Protein AF-A0AAV9SNU6-F1 (afdb_monomer)

Solvent-accessible surface area (backbone atoms only — not comparable to full-atom values): 11613 Å² total; per-residue (Å²): 121,47,86,94,61,30,30,72,50,78,50,63,66,91,63,88,79,70,94,80,64,78,80,71,73,66,95,71,50,51,74,22,68,39,73,92,78,32,48,20,35,37,40,30,57,42,98,81,41,22,30,41,32,41,40,40,34,23,59,56,90,70,68,57,73,44,59,56,52,45,56,71,34,46,35,63,84,60,68,38,41,67,63,38,36,77,71,62,75,52,71,41,63,75,60,54,58,67,33,78,88,40,48,57,65,51,39,83,66,36,58,57,54,52,51,52,52,52,49,55,65,55,57,70,56,71,84,68,77,80,94,76,93,79,94,73,100,63,82,78,80,72,70,80,80,46,63,66,60,52,50,52,51,49,53,52,52,48,52,51,48,64,78,37,44,95,79,41,73,85,61,79,71,78,74,76,79,68,78,79,78,78,83,74,85,136

Sequence (186 aa):
MLPGGHNFLHVTKPSPTILTGPRVQPDGGIVTGRAETGNYFCLHLSHLEMVETLTCLSLKPLPVSNYLNLFGKHQELLGQLLGRYRQGLVQDLYSFFRQSSCLPVFHDRFSDLHQTALKMMSLKQKDGEVEDEDDSASLPQASWNDAERRASLRSSALKFLVGNRNLLPMFSIPERAGPLSLSESE

Radius of gyration: 21.64 Å; Cα contacts (8 Å, |Δi|>4): 176; chains: 1; bounding box: 87×34×61 Å

Structure (mmCIF, N/CA/C/O backbone):
data_AF-A0AAV9SNU6-F1
#
_entry.id   AF-A0AAV9SNU6-F1
#
loop_
_atom_site.group_PDB
_atom_site.id
_atom_site.type_symbol
_atom_site.label_atom_id
_atom_site.label_alt_id
_atom_site.label_comp_id
_atom_site.label_asym_id
_atom_site.label_entity_id
_atom_site.label_seq_id
_atom_site.pdbx_PDB_ins_code
_atom_site.Cartn_x
_atom_site.Cartn_y
_atom_site.Cartn_z
_atom_site.occupancy
_atom_site.B_iso_or_equiv
_atom_site.auth_seq_id
_atom_site.auth_comp_id
_atom_site.auth_asym_id
_atom_site.auth_atom_id
_atom_site.pdbx_PDB_model_num
ATOM 1 N N . MET A 1 1 ? 11.350 9.199 -11.637 1.00 79.88 1 MET A N 1
ATOM 2 C CA . MET A 1 1 ? 11.302 8.329 -12.833 1.00 79.88 1 MET A CA 1
ATOM 3 C C . MET A 1 1 ? 12.715 7.910 -13.189 1.00 79.88 1 MET A C 1
ATOM 5 O O . MET A 1 1 ? 13.620 8.715 -13.017 1.00 79.88 1 MET A O 1
ATOM 9 N N . LEU A 1 2 ? 12.892 6.670 -13.636 1.00 86.31 2 LEU A N 1
ATOM 10 C CA . LEU A 1 2 ? 14.160 6.117 -14.107 1.00 86.31 2 LEU A CA 1
ATOM 11 C C . LEU A 1 2 ? 14.230 6.156 -15.646 1.00 86.31 2 LEU A C 1
ATOM 13 O O . LEU A 1 2 ? 13.183 6.246 -16.302 1.00 86.31 2 LEU A O 1
ATOM 17 N N . PRO A 1 3 ? 15.436 6.054 -16.236 1.00 83.94 3 PRO A N 1
ATOM 18 C CA . PRO A 1 3 ? 15.596 5.846 -17.672 1.00 83.94 3 PRO A CA 1
ATOM 19 C C . PRO A 1 3 ? 14.764 4.656 -18.179 1.00 83.94 3 PRO A C 1
ATOM 21 O O . PRO A 1 3 ? 14.545 3.678 -17.464 1.00 83.94 3 PRO A O 1
ATOM 24 N N . GLY A 1 4 ? 14.261 4.749 -19.412 1.00 83.31 4 GLY A N 1
ATOM 25 C CA . GLY A 1 4 ? 13.411 3.709 -20.005 1.00 83.31 4 GLY A CA 1
ATOM 26 C C . GLY A 1 4 ? 11.952 3.720 -19.533 1.00 83.31 4 GLY A C 1
ATOM 27 O O . GLY A 1 4 ? 11.270 2.712 -19.672 1.00 83.31 4 GLY A O 1
ATOM 28 N N . GLY A 1 5 ? 11.468 4.822 -18.949 1.00 87.56 5 GLY A N 1
ATOM 29 C CA . GLY A 1 5 ? 10.050 4.995 -18.598 1.00 87.56 5 GLY A CA 1
ATOM 30 C C . GLY A 1 5 ? 9.603 4.272 -17.323 1.00 87.56 5 GLY A C 1
ATOM 31 O O . GLY A 1 5 ? 8.411 4.218 -17.031 1.00 87.56 5 GLY A O 1
ATOM 32 N N . HIS A 1 6 ? 10.541 3.740 -16.540 1.00 90.56 6 HIS A N 1
ATOM 33 C CA . HIS A 1 6 ? 10.221 3.024 -15.312 1.00 90.56 6 HIS A CA 1
ATOM 34 C C . HIS A 1 6 ? 9.990 3.988 -14.141 1.00 90.56 6 HIS A C 1
ATOM 36 O O . HIS A 1 6 ? 10.694 4.981 -13.942 1.00 90.56 6 HIS A O 1
ATOM 42 N N . ASN A 1 7 ? 9.013 3.663 -13.310 1.00 94.00 7 ASN A N 1
ATOM 43 C CA . ASN A 1 7 ? 8.718 4.314 -12.046 1.00 94.00 7 ASN A CA 1
ATOM 44 C C . ASN A 1 7 ? 9.177 3.388 -10.928 1.00 94.00 7 ASN A C 1
ATOM 46 O O . ASN A 1 7 ? 8.774 2.228 -10.889 1.00 94.00 7 ASN A O 1
ATOM 50 N N . PHE A 1 8 ? 10.010 3.901 -10.030 1.00 94.62 8 PHE A N 1
ATOM 51 C CA . PHE A 1 8 ? 10.560 3.143 -8.916 1.00 94.62 8 PHE A CA 1
ATOM 52 C C . PHE A 1 8 ? 10.216 3.828 -7.598 1.00 94.62 8 PHE A C 1
ATOM 54 O O . PHE A 1 8 ? 10.338 5.049 -7.486 1.00 94.62 8 PHE A O 1
ATOM 61 N N . LEU A 1 9 ? 9.798 3.035 -6.618 1.00 94.81 9 LEU A N 1
ATOM 62 C CA . LEU A 1 9 ? 9.566 3.465 -5.245 1.00 94.81 9 LEU A CA 1
ATOM 63 C C . LEU A 1 9 ? 10.157 2.410 -4.315 1.00 94.81 9 LEU A C 1
ATOM 65 O O . LEU A 1 9 ? 9.792 1.240 -4.403 1.00 94.81 9 LEU A O 1
ATOM 69 N N . HIS A 1 10 ? 11.035 2.833 -3.413 1.00 94.12 10 HIS A N 1
ATOM 70 C CA . HIS A 1 10 ? 11.519 2.007 -2.318 1.00 94.12 10 HIS A CA 1
ATOM 71 C C . HIS A 1 10 ? 11.373 2.779 -1.017 1.00 94.12 10 HIS A C 1
ATOM 73 O O . HIS A 1 10 ? 11.821 3.919 -0.909 1.00 94.12 10 HIS A O 1
ATOM 79 N N . VAL A 1 11 ? 10.724 2.152 -0.049 1.00 92.56 11 VAL A N 1
ATOM 80 C CA . VAL A 1 11 ? 10.472 2.711 1.274 1.00 92.56 11 VAL A CA 1
ATOM 81 C C . VAL A 1 11 ? 10.797 1.618 2.262 1.00 92.56 11 VAL A C 1
ATOM 83 O O . VAL A 1 11 ? 10.332 0.492 2.107 1.00 92.56 11 VAL A O 1
ATOM 86 N N . THR A 1 12 ? 11.596 1.936 3.267 1.00 91.06 12 THR A N 1
ATOM 87 C CA . THR A 1 12 ? 11.960 0.984 4.307 1.00 91.06 12 THR A CA 1
ATOM 88 C C . THR A 1 12 ? 12.038 1.685 5.646 1.00 91.06 12 THR A C 1
ATOM 90 O O . THR A 1 12 ? 12.341 2.879 5.712 1.00 91.06 12 THR A O 1
ATOM 93 N N . LYS A 1 13 ? 11.776 0.936 6.716 1.00 86.19 13 LYS A N 1
ATOM 94 C CA . LYS A 1 13 ? 12.010 1.396 8.078 1.00 86.19 13 LYS A CA 1
ATOM 95 C C . LYS A 1 13 ? 13.463 1.864 8.210 1.00 86.19 13 LYS A C 1
ATOM 97 O O . LYS A 1 13 ? 14.360 1.114 7.819 1.00 86.19 13 LYS A O 1
ATOM 102 N N . PRO A 1 14 ? 13.709 3.076 8.738 1.00 83.19 14 PRO A N 1
ATOM 103 C CA . PRO A 1 14 ? 15.061 3.531 9.007 1.00 83.19 14 PRO A CA 1
ATOM 104 C C . PRO A 1 14 ? 15.722 2.573 9.995 1.00 83.19 14 PRO A C 1
ATOM 106 O O . PRO A 1 14 ? 15.206 2.337 11.087 1.00 83.19 14 PRO A O 1
ATOM 109 N N . SER A 1 15 ? 16.860 2.017 9.606 1.00 71.94 15 SER A N 1
ATOM 110 C CA . SER A 1 15 ? 17.677 1.156 10.452 1.00 71.94 15 SER A CA 1
ATOM 111 C C . SER A 1 15 ? 19.133 1.605 10.354 1.00 71.94 15 SER A C 1
ATOM 113 O O . SER A 1 15 ? 19.547 2.041 9.272 1.00 71.94 15 SER A O 1
ATOM 115 N N . PRO A 1 16 ? 19.930 1.490 11.435 1.00 65.94 16 PRO A N 1
ATOM 116 C CA . PRO A 1 16 ? 21.366 1.726 11.364 1.00 65.94 16 PRO A CA 1
ATOM 117 C C . PRO A 1 16 ? 21.938 0.879 10.228 1.00 65.94 16 PRO A C 1
ATOM 119 O O . PRO A 1 16 ? 21.797 -0.343 10.218 1.00 65.94 16 PRO A O 1
ATOM 122 N N . THR A 1 17 ? 22.485 1.535 9.209 1.00 55.56 17 THR A N 1
ATOM 123 C CA . THR A 1 17 ? 22.965 0.849 8.010 1.00 55.56 17 THR A CA 1
ATOM 124 C C . THR A 1 17 ? 24.260 0.127 8.368 1.00 55.56 17 THR A C 1
ATOM 126 O O . THR A 1 17 ? 25.328 0.730 8.367 1.00 55.56 17 THR A O 1
ATOM 129 N N . ILE A 1 18 ? 24.183 -1.163 8.702 1.00 52.56 18 ILE A N 1
ATOM 130 C CA . ILE A 1 18 ? 25.374 -2.014 8.765 1.00 52.56 18 ILE A CA 1
ATOM 131 C C . ILE A 1 18 ? 25.733 -2.346 7.315 1.00 52.56 18 ILE A C 1
ATOM 133 O O . ILE A 1 18 ? 25.120 -3.205 6.688 1.00 52.56 18 ILE A O 1
ATOM 137 N N . LEU A 1 19 ? 26.701 -1.612 6.765 1.00 55.50 19 LEU A N 1
ATOM 138 C CA . LEU A 1 19 ? 27.146 -1.671 5.365 1.00 55.50 19 LEU A CA 1
ATOM 139 C C . LEU A 1 19 ? 27.829 -2.998 4.953 1.00 55.50 19 LEU A C 1
ATOM 141 O O . LEU A 1 19 ? 28.433 -3.064 3.887 1.00 55.50 19 LEU A O 1
ATOM 145 N N . THR A 1 20 ? 27.761 -4.054 5.765 1.00 44.50 20 THR A N 1
ATOM 146 C CA . THR A 1 20 ? 28.624 -5.244 5.630 1.00 44.50 20 THR A CA 1
ATOM 147 C C . THR A 1 20 ? 27.929 -6.596 5.822 1.00 44.50 20 THR A C 1
ATOM 149 O O . THR A 1 20 ? 28.602 -7.621 5.868 1.00 44.50 20 THR A O 1
ATOM 152 N N . GLY A 1 21 ? 26.597 -6.647 5.893 1.00 46.09 21 GLY A N 1
ATOM 153 C CA . GLY A 1 21 ? 25.866 -7.920 5.927 1.00 46.09 21 GLY A CA 1
ATOM 154 C C . GLY A 1 21 ? 25.437 -8.392 4.530 1.00 46.09 21 GLY A C 1
ATOM 155 O O . GLY A 1 21 ? 25.088 -7.546 3.700 1.00 46.09 21 GLY A O 1
ATOM 156 N N . PRO A 1 22 ? 25.374 -9.713 4.252 1.00 41.12 22 PRO A N 1
ATOM 157 C CA . PRO A 1 22 ? 24.580 -10.211 3.135 1.00 41.12 22 PRO A CA 1
ATOM 158 C C . PRO A 1 22 ? 23.178 -9.624 3.273 1.00 41.12 22 PRO A C 1
ATOM 160 O O . PRO A 1 22 ? 22.619 -9.613 4.373 1.00 41.12 22 PRO A O 1
ATOM 163 N N . ARG A 1 23 ? 22.617 -9.112 2.175 1.00 50.50 23 ARG A N 1
ATOM 164 C CA . ARG A 1 23 ? 21.210 -8.712 2.123 1.00 50.50 23 ARG A CA 1
ATOM 165 C C . ARG A 1 23 ? 20.422 -9.981 2.441 1.00 50.50 23 ARG A C 1
ATOM 167 O O . ARG A 1 23 ? 20.279 -10.828 1.565 1.00 50.50 23 ARG A O 1
ATOM 174 N N . VAL A 1 24 ? 20.028 -10.160 3.704 1.00 44.38 24 VAL A N 1
ATOM 175 C CA . VAL A 1 24 ? 19.144 -11.249 4.114 1.00 44.38 24 VAL A CA 1
ATOM 176 C C . VAL A 1 24 ? 17.961 -11.116 3.180 1.00 44.38 24 VAL A C 1
ATOM 178 O O . VAL A 1 24 ? 17.291 -10.081 3.193 1.00 44.38 24 VAL A O 1
ATOM 181 N N . GLN A 1 25 ? 17.794 -12.081 2.274 1.00 49.19 25 GLN A N 1
ATOM 182 C CA . GLN A 1 25 ? 16.550 -12.154 1.538 1.00 49.19 25 GLN A CA 1
ATOM 183 C C . GLN A 1 25 ? 15.494 -12.294 2.622 1.00 49.19 25 GLN A C 1
ATOM 185 O O . GLN A 1 25 ? 15.609 -13.194 3.454 1.00 49.19 25 GLN A O 1
ATOM 190 N N . PRO A 1 26 ? 14.561 -11.344 2.730 1.00 53.28 26 PRO A N 1
ATOM 191 C CA . PRO A 1 26 ? 13.556 -11.463 3.749 1.00 53.28 26 PRO A CA 1
ATOM 192 C C . PRO A 1 26 ? 12.691 -12.661 3.358 1.00 53.28 26 PRO A C 1
ATOM 194 O O . PRO A 1 26 ? 11.841 -12.544 2.475 1.00 53.28 26 PRO A O 1
ATOM 197 N N . ASP A 1 27 ? 12.918 -13.805 4.002 1.00 54.25 27 ASP A N 1
ATOM 198 C CA . ASP A 1 27 ? 12.259 -15.099 3.759 1.00 54.25 27 ASP A CA 1
ATOM 199 C C . ASP A 1 27 ? 10.740 -15.093 4.084 1.00 54.25 27 ASP A C 1
ATOM 201 O O . ASP A 1 27 ? 10.112 -16.125 4.304 1.00 54.25 27 ASP A O 1
ATOM 205 N N . GLY A 1 28 ? 10.107 -13.917 4.087 1.00 63.03 28 GLY A N 1
ATOM 206 C CA . GLY A 1 28 ? 8.676 -13.702 4.302 1.00 63.03 28 GLY A CA 1
ATOM 207 C C . GLY A 1 28 ? 8.081 -12.549 3.486 1.00 63.03 28 GLY A C 1
ATOM 208 O O . GLY A 1 28 ? 6.963 -12.121 3.772 1.00 63.03 28 GLY A O 1
ATOM 209 N N . GLY A 1 29 ? 8.804 -12.018 2.492 1.00 80.62 29 GLY A N 1
ATOM 210 C CA . GLY A 1 29 ? 8.304 -10.957 1.616 1.00 80.62 29 GLY A CA 1
ATOM 211 C C . GLY A 1 29 ? 7.190 -11.430 0.677 1.00 80.62 29 GLY A C 1
ATOM 212 O O . GLY A 1 29 ? 7.276 -12.487 0.057 1.00 80.62 29 GLY A O 1
ATOM 213 N N . ILE A 1 30 ? 6.144 -10.621 0.532 1.00 93.88 30 ILE A N 1
ATOM 214 C CA . ILE A 1 30 ? 5.068 -10.817 -0.439 1.00 93.88 30 ILE A CA 1
ATOM 215 C C . ILE A 1 30 ? 5.527 -10.217 -1.763 1.00 93.88 30 ILE A C 1
ATOM 217 O O . ILE A 1 30 ? 5.620 -8.993 -1.886 1.00 93.88 30 ILE A O 1
ATOM 221 N N . VAL A 1 31 ? 5.823 -11.066 -2.747 1.00 95.19 31 VAL A N 1
ATOM 222 C CA . VAL A 1 31 ? 6.373 -10.644 -4.043 1.00 95.19 31 VAL A CA 1
ATOM 223 C C . VAL A 1 31 ? 5.415 -11.002 -5.174 1.00 95.19 31 VAL A C 1
ATOM 225 O O . VAL A 1 31 ? 4.961 -12.139 -5.292 1.00 95.19 31 VAL A O 1
ATOM 228 N N . THR A 1 32 ? 5.116 -10.027 -6.028 1.00 95.50 32 THR A N 1
ATOM 229 C CA . THR A 1 32 ? 4.304 -10.204 -7.239 1.00 95.50 32 THR A CA 1
ATOM 230 C C . THR A 1 32 ? 4.958 -9.513 -8.432 1.00 95.50 32 THR A C 1
ATOM 232 O O . THR A 1 32 ? 5.694 -8.537 -8.275 1.00 95.50 32 THR A O 1
ATOM 235 N N . GLY A 1 33 ? 4.684 -10.030 -9.631 1.00 94.00 33 GLY A N 1
ATOM 236 C CA . GLY A 1 33 ? 5.263 -9.525 -10.873 1.00 94.00 33 GLY A CA 1
ATOM 237 C C . GLY A 1 33 ? 6.766 -9.778 -11.005 1.00 94.00 33 GLY A C 1
ATOM 238 O O . GLY A 1 33 ? 7.350 -10.588 -10.287 1.00 94.00 33 GLY A O 1
ATOM 239 N N . ARG A 1 34 ? 7.380 -9.115 -11.986 1.00 92.69 34 ARG A N 1
ATOM 240 C CA . ARG A 1 34 ? 8.786 -9.291 -12.369 1.00 92.69 34 ARG A CA 1
ATOM 241 C C . ARG A 1 34 ? 9.401 -7.952 -12.770 1.00 92.69 34 ARG A C 1
ATOM 243 O O . ARG A 1 34 ? 8.703 -7.064 -13.270 1.00 92.69 34 ARG A O 1
ATOM 250 N N . ALA A 1 35 ? 10.695 -7.781 -12.505 1.00 88.50 35 ALA A N 1
ATOM 251 C CA . ALA A 1 35 ? 11.379 -6.516 -12.776 1.00 88.50 35 ALA A CA 1
ATOM 252 C C . ALA A 1 35 ? 11.501 -6.278 -14.287 1.00 88.50 35 ALA A C 1
ATOM 254 O O . ALA A 1 35 ? 11.302 -5.164 -14.763 1.00 88.50 35 ALA A O 1
ATOM 255 N N . GLU A 1 36 ? 11.721 -7.356 -15.035 1.00 89.31 36 GLU A N 1
ATOM 256 C CA . GLU A 1 36 ? 11.903 -7.384 -16.485 1.00 89.31 36 GLU A CA 1
ATOM 257 C C . GLU A 1 36 ? 10.628 -6.978 -17.230 1.00 89.31 36 GLU A C 1
ATOM 259 O O . GLU A 1 36 ? 10.685 -6.356 -18.286 1.00 89.31 36 GLU A O 1
ATOM 264 N N . THR A 1 37 ? 9.462 -7.307 -16.669 1.00 89.62 37 THR A N 1
ATOM 265 C CA . THR A 1 37 ? 8.152 -6.934 -17.222 1.00 89.62 37 THR A CA 1
ATOM 266 C C . THR A 1 37 ? 7.652 -5.587 -16.705 1.00 89.62 37 THR A C 1
ATOM 268 O O . THR A 1 37 ? 6.561 -5.157 -17.078 1.00 89.62 37 THR A O 1
ATOM 271 N N . GLY A 1 38 ? 8.420 -4.918 -15.837 1.00 90.38 38 GLY A N 1
ATOM 272 C CA . GLY A 1 38 ? 8.072 -3.608 -15.299 1.00 90.38 38 GLY A CA 1
ATOM 273 C C . GLY A 1 38 ? 6.766 -3.610 -14.504 1.00 90.38 38 GLY A C 1
ATOM 274 O O . GLY A 1 38 ? 5.972 -2.679 -14.637 1.00 90.38 38 GLY A O 1
ATOM 275 N N . ASN A 1 39 ? 6.515 -4.667 -13.726 1.00 94.00 39 ASN A N 1
ATOM 276 C CA . ASN A 1 39 ? 5.366 -4.788 -12.820 1.00 94.00 39 ASN A CA 1
ATOM 277 C C . ASN A 1 39 ? 5.746 -5.434 -11.476 1.00 94.00 39 ASN A C 1
ATOM 279 O O . ASN A 1 39 ? 4.917 -6.084 -10.845 1.00 94.00 39 ASN A O 1
ATOM 283 N N . TYR A 1 40 ? 6.996 -5.281 -11.045 1.00 95.81 40 TYR A N 1
ATOM 284 C CA . TYR A 1 40 ? 7.483 -5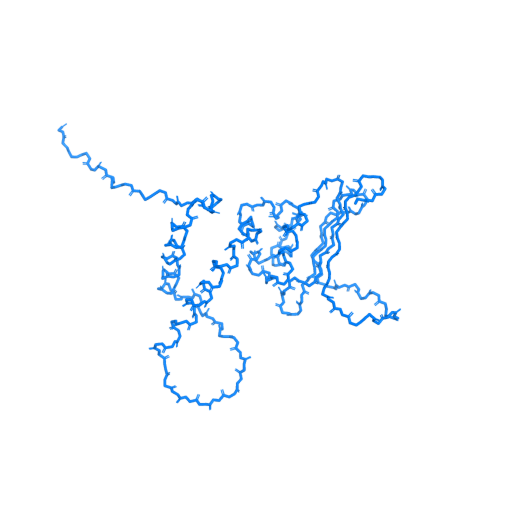.843 -9.790 1.00 95.81 40 TYR A CA 1
ATOM 285 C C . TYR A 1 40 ? 6.924 -5.088 -8.584 1.00 95.81 40 TYR A C 1
ATOM 287 O O . TYR A 1 40 ? 7.041 -3.865 -8.487 1.00 95.81 40 TYR A O 1
ATOM 295 N N . PHE A 1 41 ? 6.391 -5.832 -7.622 1.00 96.38 41 PHE A N 1
ATOM 296 C CA . PHE A 1 41 ? 5.947 -5.314 -6.338 1.00 96.38 41 PHE A CA 1
ATOM 297 C C . PHE A 1 41 ? 6.360 -6.292 -5.241 1.00 96.38 41 PHE A C 1
ATOM 299 O O . PHE A 1 41 ? 5.941 -7.447 -5.237 1.00 96.38 41 PHE A O 1
ATOM 306 N N . CYS A 1 42 ? 7.142 -5.806 -4.285 1.00 95.19 42 CYS A N 1
ATOM 307 C CA . CYS A 1 42 ? 7.520 -6.520 -3.077 1.00 95.19 42 CYS A CA 1
ATOM 308 C C . CYS A 1 42 ? 7.079 -5.738 -1.838 1.00 95.19 42 CYS A C 1
ATOM 310 O O . CYS A 1 42 ? 7.357 -4.542 -1.721 1.00 95.19 42 CYS A O 1
ATOM 312 N N . LEU A 1 43 ? 6.438 -6.425 -0.897 1.00 94.88 43 LEU A N 1
ATOM 313 C CA . LEU A 1 43 ? 6.037 -5.898 0.402 1.00 94.88 43 LEU A CA 1
ATOM 314 C C . LEU A 1 43 ? 6.581 -6.811 1.499 1.00 94.88 43 LEU A C 1
ATOM 316 O O . LEU A 1 43 ? 6.347 -8.015 1.484 1.00 94.88 43 LEU A O 1
ATOM 320 N N . HIS A 1 44 ? 7.309 -6.237 2.448 1.00 93.44 44 HIS A N 1
ATOM 321 C CA . HIS A 1 44 ? 7.861 -6.952 3.587 1.00 93.44 44 HIS A CA 1
ATOM 322 C C . HIS A 1 44 ? 7.107 -6.607 4.865 1.00 93.44 44 HIS A C 1
ATOM 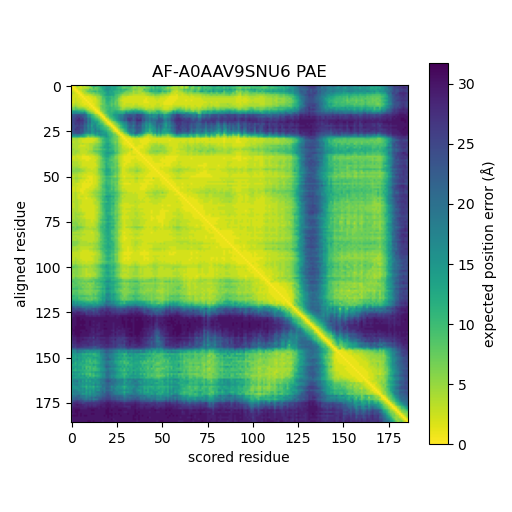324 O O . HIS A 1 44 ? 6.812 -5.434 5.127 1.00 93.44 44 HIS A O 1
ATOM 330 N N . LEU A 1 45 ? 6.835 -7.640 5.656 1.00 92.50 45 LEU A N 1
ATOM 331 C CA . LEU A 1 45 ? 6.202 -7.522 6.955 1.00 92.50 45 LEU A CA 1
ATOM 332 C C . LEU A 1 45 ? 7.234 -7.710 8.069 1.00 92.50 45 LEU A C 1
ATOM 334 O O . LEU A 1 45 ? 8.134 -8.537 7.987 1.00 92.50 45 LEU A O 1
ATOM 338 N N . SER A 1 46 ? 7.050 -6.931 9.121 1.00 90.12 46 SER A N 1
ATOM 339 C CA . SER A 1 46 ? 7.683 -7.049 10.424 1.00 90.12 46 SER A CA 1
ATOM 340 C C . SER A 1 46 ? 7.362 -8.390 11.089 1.00 90.12 46 SER A C 1
ATOM 342 O O . SER A 1 46 ? 6.382 -9.048 10.741 1.00 90.12 46 SER A O 1
ATOM 344 N N . HIS A 1 47 ? 8.091 -8.727 12.153 1.00 87.75 47 HIS A N 1
ATOM 345 C CA . HIS A 1 47 ? 7.694 -9.790 13.085 1.00 87.75 47 HIS A CA 1
ATOM 346 C C . HIS A 1 47 ? 6.350 -9.494 13.777 1.00 87.75 47 HIS A C 1
ATOM 348 O O . HIS A 1 47 ? 5.651 -10.418 14.172 1.00 87.75 47 HIS A O 1
ATOM 354 N N . LEU A 1 48 ? 5.967 -8.214 13.872 1.00 89.81 48 LEU A N 1
ATOM 355 C CA . LEU A 1 48 ? 4.645 -7.767 14.331 1.00 89.81 48 LEU A CA 1
ATOM 356 C C . LEU A 1 48 ? 3.628 -7.646 13.185 1.00 89.81 48 LEU A C 1
ATOM 358 O O . LEU A 1 48 ? 2.654 -6.916 13.311 1.00 89.81 48 LEU A O 1
ATOM 362 N N . GLU A 1 49 ? 3.899 -8.254 12.028 1.00 91.12 49 GLU A N 1
ATOM 363 C CA . GLU A 1 49 ? 3.017 -8.249 10.853 1.00 91.12 49 GLU A CA 1
ATOM 364 C C . GLU A 1 49 ? 2.664 -6.850 10.291 1.00 91.12 49 GLU A C 1
ATOM 366 O O . GLU A 1 49 ? 1.680 -6.656 9.569 1.00 91.12 49 GLU A O 1
ATOM 371 N N . MET A 1 50 ? 3.507 -5.862 10.588 1.00 92.62 50 MET A N 1
ATOM 372 C CA . MET A 1 50 ? 3.418 -4.486 10.093 1.00 92.62 50 MET A CA 1
ATOM 373 C C . MET A 1 50 ? 4.220 -4.310 8.806 1.00 92.62 50 MET A C 1
ATOM 375 O O . MET A 1 50 ? 5.318 -4.841 8.694 1.00 92.62 50 MET A O 1
ATOM 379 N N . VAL A 1 51 ? 3.742 -3.513 7.852 1.00 93.56 51 VAL A N 1
ATOM 380 C CA . VAL A 1 51 ? 4.512 -3.191 6.638 1.00 93.56 51 VAL A CA 1
ATOM 381 C C . VAL A 1 51 ? 5.771 -2.395 6.998 1.00 93.56 51 VAL A C 1
ATOM 383 O O . VAL A 1 51 ? 5.680 -1.244 7.425 1.00 93.56 51 VAL A O 1
ATOM 386 N N . GLU A 1 52 ? 6.943 -2.991 6.784 1.00 93.19 52 GLU A N 1
ATOM 387 C CA . GLU A 1 52 ? 8.252 -2.391 7.093 1.00 93.19 52 GLU A CA 1
ATOM 388 C C . GLU A 1 52 ? 9.061 -2.016 5.858 1.00 93.19 52 GLU A C 1
ATOM 390 O O . GLU A 1 52 ? 9.902 -1.120 5.925 1.00 93.19 52 GLU A O 1
ATOM 395 N N . THR A 1 53 ? 8.823 -2.680 4.730 1.00 93.62 53 THR A N 1
ATOM 396 C CA . THR A 1 53 ? 9.498 -2.353 3.474 1.00 93.62 53 THR A CA 1
ATOM 397 C C . THR A 1 53 ? 8.535 -2.523 2.314 1.00 93.62 53 THR A C 1
ATOM 399 O O . THR A 1 53 ? 7.778 -3.488 2.249 1.00 93.62 53 THR A O 1
ATOM 402 N N . LEU A 1 54 ? 8.586 -1.600 1.364 1.00 94.75 54 LEU A N 1
ATOM 403 C CA . LEU A 1 54 ? 7.841 -1.652 0.118 1.00 94.75 54 LEU A CA 1
ATOM 404 C C . LEU A 1 54 ? 8.781 -1.297 -1.029 1.00 94.75 54 LEU A C 1
ATOM 406 O O . LEU A 1 54 ? 9.484 -0.291 -0.978 1.00 94.75 54 LEU A O 1
ATOM 410 N N . THR A 1 55 ? 8.802 -2.134 -2.063 1.00 95.12 55 THR A N 1
ATOM 411 C CA . THR A 1 55 ? 9.582 -1.912 -3.283 1.00 95.12 55 THR A CA 1
ATOM 412 C C . THR A 1 55 ? 8.689 -2.127 -4.491 1.00 95.12 55 THR A C 1
ATOM 414 O O . THR A 1 55 ? 8.116 -3.197 -4.661 1.00 95.12 55 THR A O 1
ATOM 417 N N . CYS A 1 56 ? 8.578 -1.112 -5.334 1.00 94.88 56 CYS A N 1
ATOM 418 C CA . CYS A 1 56 ? 7.737 -1.098 -6.522 1.00 94.88 56 CYS A CA 1
ATOM 419 C C . CYS A 1 56 ? 8.568 -0.689 -7.734 1.00 94.88 56 CYS A C 1
ATOM 421 O O . CYS A 1 56 ? 9.299 0.301 -7.674 1.00 94.88 56 CYS A O 1
ATOM 423 N N . LEU A 1 57 ? 8.388 -1.396 -8.844 1.00 94.75 57 LEU A N 1
ATOM 424 C CA . LEU A 1 57 ? 8.894 -1.024 -10.158 1.00 94.75 57 LEU A CA 1
ATOM 425 C C . LEU A 1 57 ? 7.771 -1.196 -11.184 1.00 94.75 57 LEU A C 1
ATOM 427 O O . LEU A 1 57 ? 7.251 -2.294 -11.367 1.00 94.75 57 LEU A O 1
ATOM 431 N N . SER A 1 58 ? 7.410 -0.107 -11.861 1.00 94.38 58 SER A N 1
ATOM 432 C CA . SER A 1 58 ? 6.272 -0.074 -12.780 1.00 94.38 58 SER A CA 1
ATOM 433 C C . SER A 1 58 ? 6.549 0.762 -14.024 1.00 94.38 58 SER A C 1
ATOM 435 O O . SER A 1 58 ? 7.035 1.885 -13.917 1.00 94.38 58 SER A O 1
ATOM 437 N N . LEU A 1 59 ? 6.145 0.286 -15.201 1.00 92.25 59 LEU A N 1
ATOM 438 C CA . LEU A 1 59 ? 6.080 1.120 -16.414 1.00 92.25 59 LEU A CA 1
ATOM 439 C C . LEU A 1 59 ? 4.949 2.164 -16.354 1.00 92.25 59 LEU A C 1
ATOM 441 O O . LEU A 1 59 ? 4.999 3.191 -17.023 1.00 92.25 59 LEU A O 1
ATOM 445 N N . LYS A 1 60 ? 3.923 1.926 -15.529 1.00 92.56 60 LYS A N 1
ATOM 446 C CA . LYS A 1 60 ? 2.830 2.877 -15.272 1.00 92.56 60 LYS A CA 1
ATOM 447 C C . LYS A 1 60 ? 3.179 3.816 -14.110 1.00 92.56 60 LYS A C 1
ATOM 449 O O . LYS A 1 60 ? 3.879 3.373 -13.191 1.00 92.56 60 LYS A O 1
ATOM 454 N N . PRO A 1 61 ? 2.648 5.053 -14.086 1.00 92.38 61 PRO A N 1
ATOM 455 C CA . PRO A 1 61 ? 2.788 5.950 -12.941 1.00 92.38 61 PRO A CA 1
ATOM 456 C C . PRO A 1 61 ? 2.350 5.286 -11.630 1.00 92.38 61 PRO A C 1
ATOM 458 O O . PRO A 1 61 ? 1.333 4.590 -11.581 1.00 92.38 61 PRO A O 1
ATOM 461 N N . LEU A 1 62 ? 3.126 5.500 -10.566 1.00 93.19 62 LEU A N 1
ATOM 462 C CA . LEU A 1 62 ? 2.830 4.970 -9.235 1.00 93.19 62 LEU A CA 1
ATOM 463 C C . LEU A 1 62 ? 2.029 6.007 -8.428 1.00 93.19 62 LEU A C 1
ATOM 465 O O . LEU A 1 62 ? 2.456 7.161 -8.359 1.00 93.19 62 LEU A O 1
ATOM 469 N N . PRO A 1 63 ? 0.929 5.625 -7.754 1.00 93.31 63 PRO A N 1
ATOM 470 C CA . PRO A 1 63 ? 0.273 6.477 -6.766 1.00 93.31 63 PRO A CA 1
ATOM 471 C C . PRO A 1 63 ? 1.113 6.517 -5.477 1.00 93.31 63 PRO A C 1
ATOM 473 O O . PRO A 1 63 ? 0.799 5.852 -4.493 1.00 93.31 63 PRO A O 1
ATOM 476 N N . VAL A 1 64 ? 2.222 7.266 -5.503 1.00 93.31 64 VAL A N 1
ATOM 477 C CA . VAL A 1 64 ? 3.246 7.263 -4.442 1.00 93.31 64 VAL A CA 1
ATOM 478 C C . VAL A 1 64 ? 2.639 7.528 -3.065 1.00 93.31 64 VAL A C 1
ATOM 480 O O . VAL A 1 64 ? 2.863 6.731 -2.160 1.00 93.31 64 VAL A O 1
ATOM 483 N N . SER A 1 65 ? 1.816 8.571 -2.917 1.00 91.88 65 SER A N 1
ATOM 484 C CA . SER A 1 65 ? 1.171 8.911 -1.639 1.00 91.88 65 SER A CA 1
ATOM 485 C C . SER A 1 65 ? 0.344 7.757 -1.066 1.00 91.88 65 SER A C 1
ATOM 487 O O . SER A 1 65 ? 0.388 7.503 0.134 1.00 91.88 65 SER A O 1
ATOM 489 N N . ASN A 1 66 ? -0.344 6.995 -1.921 1.00 92.94 66 ASN A N 1
ATOM 490 C CA . ASN A 1 66 ? -1.127 5.840 -1.485 1.00 92.94 66 ASN A CA 1
ATOM 491 C C . ASN A 1 66 ? -0.210 4.735 -0.950 1.00 92.94 66 ASN A C 1
ATOM 493 O O . ASN A 1 66 ? -0.457 4.186 0.118 1.00 92.94 66 ASN A O 1
ATOM 497 N N . TYR A 1 67 ? 0.882 4.419 -1.647 1.00 94.12 67 TYR A N 1
ATOM 498 C CA . TYR A 1 67 ? 1.802 3.377 -1.184 1.00 94.12 67 TYR A CA 1
ATOM 499 C C . TYR A 1 67 ? 2.591 3.780 0.059 1.00 94.12 67 TYR A C 1
ATOM 501 O O . TYR A 1 67 ? 2.885 2.916 0.882 1.00 94.12 67 TYR A O 1
ATOM 509 N N . LEU A 1 68 ? 2.863 5.074 0.252 1.00 92.69 68 LEU A N 1
ATOM 510 C CA . LEU A 1 68 ? 3.406 5.574 1.516 1.00 92.69 68 LEU A CA 1
ATOM 511 C C . LEU A 1 68 ? 2.451 5.304 2.687 1.00 92.69 68 LEU A C 1
ATOM 513 O O . LEU A 1 68 ? 2.910 4.910 3.755 1.00 92.69 68 LEU A O 1
ATOM 517 N N . ASN A 1 69 ? 1.135 5.402 2.475 1.00 91.06 69 ASN A N 1
ATOM 518 C CA . ASN A 1 69 ? 0.132 5.115 3.509 1.00 91.06 69 ASN A CA 1
ATOM 519 C C . ASN A 1 69 ? 0.057 3.632 3.918 1.00 91.06 69 ASN A C 1
ATOM 521 O O . ASN A 1 69 ? -0.558 3.329 4.941 1.00 91.06 69 ASN A O 1
ATOM 525 N N . LEU A 1 70 ? 0.674 2.709 3.165 1.00 92.62 70 LEU A N 1
ATOM 526 C CA . LEU A 1 70 ? 0.804 1.303 3.576 1.00 92.62 70 LEU A CA 1
ATOM 527 C C . LEU A 1 70 ? 1.848 1.118 4.670 1.00 92.62 70 LEU A C 1
ATOM 529 O O . LEU A 1 70 ? 1.741 0.175 5.450 1.00 92.62 70 LEU A O 1
ATOM 533 N N . PHE A 1 71 ? 2.860 1.983 4.715 1.00 92.00 71 PHE A N 1
ATOM 534 C CA . PHE A 1 71 ? 3.961 1.855 5.654 1.00 92.00 71 PHE A CA 1
ATOM 535 C C . PHE A 1 71 ? 3.448 1.905 7.100 1.00 92.00 71 PHE A C 1
ATOM 537 O O . PHE A 1 71 ? 2.654 2.773 7.466 1.00 92.00 71 PHE A O 1
ATOM 544 N N . GLY A 1 72 ? 3.880 0.949 7.924 1.00 90.06 72 GLY A N 1
ATOM 545 C CA . GLY A 1 72 ? 3.426 0.831 9.308 1.00 90.06 72 GLY A CA 1
ATOM 546 C C . GLY A 1 72 ? 1.954 0.433 9.464 1.00 90.06 72 GLY A C 1
ATOM 547 O O . GLY A 1 72 ? 1.392 0.638 10.536 1.00 90.06 72 GLY A O 1
ATOM 548 N N . LYS A 1 73 ? 1.292 -0.108 8.434 1.00 91.75 73 LYS A N 1
ATOM 549 C CA . LYS A 1 73 ? -0.033 -0.734 8.581 1.00 91.75 73 LYS A CA 1
ATOM 550 C C . LYS A 1 73 ? 0.104 -2.222 8.883 1.00 91.75 73 LYS A C 1
ATOM 552 O O . LYS A 1 73 ? 0.992 -2.878 8.349 1.00 91.75 73 LYS A O 1
ATOM 557 N N . HIS A 1 74 ? -0.798 -2.749 9.704 1.00 92.44 74 HIS A N 1
ATOM 558 C CA . HIS A 1 74 ? -0.872 -4.180 10.000 1.00 92.44 74 HIS A CA 1
ATOM 559 C C . HIS A 1 74 ? -1.495 -4.946 8.827 1.00 92.44 74 HIS A C 1
ATOM 561 O O . HIS A 1 74 ? -2.432 -4.450 8.194 1.00 92.44 74 HIS A O 1
ATOM 567 N N . GLN A 1 75 ? -1.038 -6.168 8.552 1.00 92.00 75 GLN A N 1
ATOM 568 C CA . GLN A 1 75 ? -1.550 -6.972 7.432 1.00 92.00 75 GLN A CA 1
ATOM 569 C C . GLN A 1 75 ? -3.040 -7.339 7.554 1.00 92.00 75 GLN A C 1
ATOM 571 O O . GLN A 1 75 ? -3.725 -7.479 6.540 1.00 92.00 75 GLN A O 1
ATOM 576 N N . GLU A 1 76 ? -3.582 -7.407 8.774 1.00 89.94 76 GLU A N 1
ATOM 577 C CA . GLU A 1 76 ? -5.025 -7.599 8.999 1.00 89.94 76 GLU A CA 1
ATOM 578 C C . GLU A 1 76 ? -5.871 -6.432 8.479 1.00 89.94 76 GLU A C 1
ATOM 580 O O . GLU A 1 76 ? -6.914 -6.659 7.865 1.00 89.94 76 GLU A O 1
ATOM 585 N N . LEU A 1 77 ? -5.397 -5.190 8.641 1.00 89.12 77 LEU A N 1
ATOM 586 C CA . LEU A 1 77 ? -6.050 -4.003 8.078 1.00 89.12 77 LEU A CA 1
ATOM 587 C C . LEU A 1 77 ? -6.082 -4.061 6.547 1.00 89.12 77 LEU A C 1
ATOM 589 O O . LEU A 1 77 ? -7.006 -3.562 5.910 1.00 89.12 77 LEU A O 1
ATOM 593 N N . LEU A 1 78 ? -5.073 -4.708 5.966 1.00 90.81 78 LEU A N 1
ATOM 594 C CA . LEU A 1 78 ? -4.947 -4.964 4.537 1.00 90.81 78 LEU A CA 1
ATOM 595 C C . LEU A 1 78 ? -5.662 -6.261 4.120 1.00 90.81 78 LEU A C 1
ATOM 597 O O . LEU A 1 78 ? -5.345 -6.838 3.085 1.00 90.81 78 LEU A O 1
ATOM 601 N N . GLY A 1 79 ? -6.627 -6.735 4.915 1.00 89.12 79 GLY A N 1
ATOM 602 C CA . GLY A 1 79 ? -7.466 -7.882 4.580 1.00 89.12 79 GLY A CA 1
ATOM 603 C C . GLY A 1 79 ? -6.739 -9.220 4.667 1.00 89.12 79 GLY A C 1
ATOM 604 O O . GLY A 1 79 ? -6.914 -10.054 3.7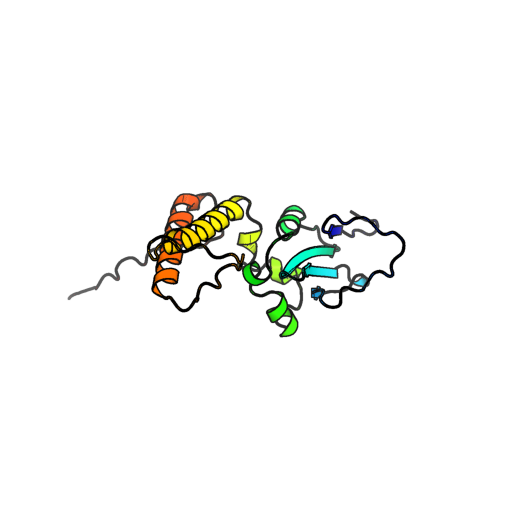80 1.00 89.12 79 GLY A O 1
ATOM 605 N N . GLN A 1 80 ? -5.933 -9.418 5.712 1.00 90.69 80 GLN A N 1
ATOM 606 C CA . GLN A 1 80 ? -5.139 -10.634 5.931 1.00 90.69 80 GLN A CA 1
ATOM 607 C C . GLN A 1 80 ? -4.209 -10.948 4.747 1.00 90.69 80 GLN A C 1
ATOM 609 O O . GLN A 1 80 ? -4.168 -12.072 4.230 1.00 90.69 80 GLN A O 1
ATOM 614 N N . LEU A 1 81 ? -3.505 -9.918 4.269 1.00 92.44 81 LEU A N 1
ATOM 615 C CA . LEU A 1 81 ? -2.755 -9.933 3.013 1.00 92.44 81 LEU A CA 1
ATOM 616 C C . LEU A 1 81 ? -1.815 -11.143 2.887 1.00 92.44 81 LEU A C 1
ATOM 618 O O . LEU A 1 81 ? -1.807 -11.807 1.850 1.00 92.44 81 LEU A O 1
ATOM 622 N N . LEU A 1 82 ? -1.058 -11.457 3.944 1.00 92.44 82 LEU A N 1
ATOM 623 C CA . LEU A 1 82 ? -0.102 -12.568 3.930 1.00 92.44 82 LEU A CA 1
ATOM 624 C C . LEU A 1 82 ? -0.805 -13.922 3.773 1.00 92.44 82 LEU A C 1
ATOM 626 O O . LEU A 1 82 ? -0.366 -14.763 2.987 1.00 92.44 82 LEU A O 1
ATOM 630 N N . GLY A 1 83 ? -1.916 -14.120 4.487 1.00 92.50 83 GLY A N 1
ATOM 631 C CA . GLY A 1 83 ? -2.720 -15.338 4.393 1.00 92.50 83 GLY A CA 1
ATOM 632 C C . GLY A 1 83 ? -3.297 -15.529 2.992 1.00 92.50 83 GLY A C 1
ATOM 633 O O . GLY A 1 83 ? -3.145 -16.595 2.396 1.00 92.50 83 GLY A O 1
ATOM 634 N N . ARG A 1 84 ? -3.879 -14.470 2.419 1.00 93.69 84 ARG A N 1
ATOM 635 C CA . ARG A 1 84 ? -4.442 -14.503 1.060 1.00 93.69 84 ARG A CA 1
ATOM 636 C C . ARG A 1 84 ? -3.382 -14.729 -0.013 1.00 93.69 84 ARG A C 1
ATOM 638 O O . ARG A 1 84 ? -3.633 -15.458 -0.969 1.00 93.69 84 ARG A O 1
ATOM 645 N N . TYR A 1 85 ? -2.199 -14.142 0.145 1.00 94.88 85 TYR A N 1
ATOM 646 C CA . TYR A 1 85 ? -1.077 -14.382 -0.758 1.00 94.88 85 TYR A CA 1
ATOM 647 C C . TYR A 1 85 ? -0.627 -15.846 -0.734 1.00 94.88 85 TYR A C 1
ATOM 649 O O . TYR A 1 85 ? -0.539 -16.471 -1.787 1.00 94.88 85 TYR A O 1
ATOM 657 N N . ARG A 1 86 ? -0.438 -16.429 0.459 1.00 92.94 86 ARG A N 1
ATOM 658 C CA . ARG A 1 86 ? -0.070 -17.849 0.616 1.00 92.94 86 ARG A CA 1
ATOM 659 C C . ARG A 1 86 ? -1.110 -18.806 0.025 1.00 92.94 86 ARG A C 1
ATOM 661 O O . ARG A 1 86 ? -0.752 -19.876 -0.449 1.00 92.94 86 ARG A O 1
ATOM 668 N N . GLN A 1 87 ? -2.381 -18.412 0.026 1.00 95.00 87 GLN A N 1
ATOM 669 C CA . GLN A 1 87 ? -3.483 -19.156 -0.595 1.00 95.00 87 GLN A CA 1
ATOM 670 C C . GLN A 1 87 ? -3.608 -18.924 -2.114 1.00 95.00 87 GLN A C 1
ATOM 672 O O . GLN A 1 87 ? -4.506 -19.480 -2.740 1.00 95.00 87 GLN A O 1
ATOM 677 N N . GLY A 1 88 ? -2.761 -18.086 -2.722 1.00 93.12 88 GLY A N 1
ATOM 678 C CA . GLY A 1 88 ? -2.829 -17.758 -4.151 1.00 93.12 88 GLY A CA 1
ATOM 679 C C . GLY A 1 88 ? -3.973 -16.811 -4.541 1.00 93.12 88 GLY A C 1
ATOM 680 O O . GLY A 1 88 ? -4.226 -16.605 -5.729 1.00 93.12 88 GLY A O 1
ATOM 681 N N . LEU A 1 89 ? -4.658 -16.203 -3.565 1.00 94.12 89 LEU A N 1
ATOM 682 C CA . LEU A 1 89 ? -5.745 -15.242 -3.796 1.00 94.12 89 LEU A CA 1
ATOM 683 C C . LEU A 1 89 ? -5.227 -13.850 -4.187 1.00 94.12 89 LEU A C 1
ATOM 685 O O . LEU A 1 89 ? -5.975 -13.039 -4.731 1.00 94.12 89 LEU A O 1
ATOM 689 N N . VAL A 1 90 ? -3.949 -13.564 -3.917 1.00 94.94 90 VAL A N 1
ATOM 690 C CA . VAL A 1 90 ? -3.275 -12.315 -4.300 1.00 94.94 90 VAL A CA 1
ATOM 691 C C . VAL A 1 90 ? -2.179 -12.634 -5.306 1.00 94.94 90 VAL A C 1
ATOM 693 O O . VAL A 1 90 ? -1.079 -13.023 -4.934 1.00 94.94 90 VAL A O 1
ATOM 696 N N . GLN A 1 91 ? -2.488 -12.473 -6.590 1.00 93.94 91 GLN A N 1
ATOM 697 C CA . GLN A 1 91 ? -1.547 -12.753 -7.686 1.00 93.94 91 GLN A CA 1
ATOM 698 C C . GLN A 1 91 ? -0.771 -11.505 -8.129 1.00 93.94 91 GLN A C 1
ATOM 700 O O . GLN A 1 91 ? 0.357 -11.601 -8.606 1.00 93.94 91 GLN A O 1
ATOM 705 N N . ASP A 1 92 ? -1.378 -10.328 -7.964 1.00 95.19 92 ASP A N 1
ATOM 706 C CA . ASP A 1 92 ? -0.813 -9.036 -8.343 1.00 95.19 92 ASP A CA 1
ATOM 707 C C . ASP A 1 92 ? -1.161 -7.987 -7.283 1.00 95.19 92 ASP A C 1
ATOM 709 O O . ASP A 1 92 ? -2.329 -7.613 -7.124 1.00 95.19 92 ASP A O 1
ATOM 713 N N . LEU A 1 93 ? -0.148 -7.492 -6.566 1.00 95.62 93 LEU A N 1
ATOM 714 C CA . LEU A 1 93 ? -0.337 -6.479 -5.526 1.00 95.62 93 LEU A CA 1
ATOM 715 C C . LEU A 1 93 ? -0.846 -5.154 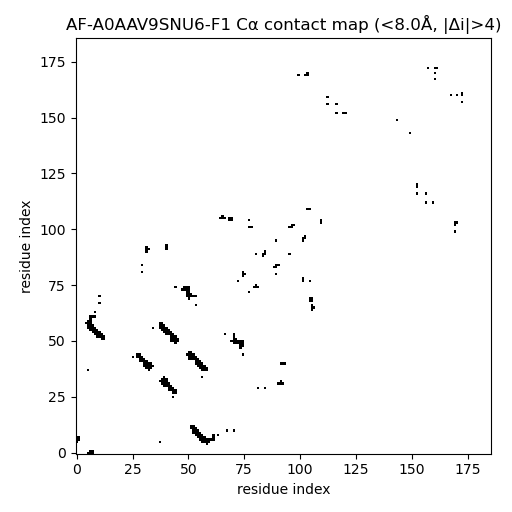-6.100 1.00 95.62 93 LEU A C 1
ATOM 717 O O . LEU A 1 93 ? -1.634 -4.470 -5.446 1.00 95.62 93 LEU A O 1
ATOM 721 N N . TYR A 1 94 ? -0.477 -4.807 -7.338 1.00 95.38 94 TYR A N 1
ATOM 722 C CA . TYR A 1 94 ? -1.001 -3.604 -7.981 1.00 95.38 94 TYR A CA 1
ATOM 723 C C . TYR A 1 94 ? -2.518 -3.670 -8.150 1.00 95.38 94 TYR A C 1
ATOM 725 O O . TYR A 1 94 ? -3.211 -2.684 -7.906 1.00 95.38 94 TYR A O 1
ATOM 733 N N . SER A 1 95 ? -3.045 -4.816 -8.579 1.00 94.38 95 SER A N 1
ATOM 734 C CA . SER A 1 95 ? -4.487 -5.023 -8.717 1.00 94.38 95 SER A CA 1
ATOM 735 C C . SER A 1 95 ? -5.176 -5.168 -7.367 1.00 94.38 95 SER A C 1
ATOM 737 O O . SER A 1 95 ? -6.240 -4.584 -7.181 1.00 94.38 95 SER A O 1
ATOM 739 N N . PHE A 1 96 ? -4.552 -5.857 -6.409 1.00 94.75 96 PHE A N 1
ATOM 740 C CA . PHE A 1 96 ? -5.072 -6.008 -5.051 1.00 94.75 96 PHE A CA 1
ATOM 741 C C . PHE A 1 96 ? -5.325 -4.658 -4.368 1.00 94.75 96 PHE A C 1
ATOM 743 O O . PHE A 1 96 ? -6.422 -4.397 -3.879 1.00 94.75 96 PHE A O 1
ATOM 750 N N . PHE A 1 97 ? -4.351 -3.747 -4.397 1.00 93.94 97 PHE A N 1
ATOM 751 C CA . PHE A 1 97 ? -4.512 -2.431 -3.776 1.00 93.94 97 PHE A CA 1
ATOM 752 C C . PHE A 1 97 ? -5.465 -1.501 -4.543 1.00 93.94 97 PHE A C 1
ATOM 754 O O . PHE A 1 97 ? -5.921 -0.507 -3.989 1.00 93.94 97 PHE A O 1
ATOM 761 N N . ARG A 1 98 ? -5.835 -1.824 -5.787 1.00 91.75 98 ARG A N 1
ATOM 762 C CA . ARG A 1 98 ? -6.896 -1.107 -6.517 1.00 91.75 98 ARG A CA 1
ATOM 763 C C . ARG A 1 98 ? -8.308 -1.587 -6.173 1.00 91.75 98 ARG A C 1
ATOM 765 O O . ARG A 1 98 ? -9.269 -0.951 -6.599 1.00 91.75 98 ARG A O 1
ATOM 772 N N . GLN A 1 99 ? -8.455 -2.688 -5.436 1.00 90.38 99 GLN A N 1
ATOM 773 C CA . GLN A 1 99 ? -9.767 -3.180 -5.021 1.00 90.38 99 GLN A CA 1
ATOM 774 C C . GLN A 1 99 ? -10.436 -2.195 -4.059 1.00 90.38 99 GLN A C 1
ATOM 776 O O . GLN A 1 99 ? -9.781 -1.600 -3.201 1.00 90.38 99 GLN A O 1
ATOM 781 N N . SER A 1 100 ? -11.760 -2.070 -4.160 1.00 85.31 100 SER A N 1
ATOM 782 C CA . SER A 1 100 ? -12.560 -1.156 -3.334 1.00 85.31 100 SER A CA 1
ATOM 783 C C . SER A 1 100 ? -12.393 -1.389 -1.830 1.00 85.31 100 SER A C 1
ATOM 785 O O . SER A 1 100 ? -12.456 -0.434 -1.065 1.00 85.31 100 SER A O 1
ATOM 787 N N . SER A 1 101 ? -12.103 -2.622 -1.401 1.00 83.12 101 SER A N 1
ATOM 788 C CA . SER A 1 101 ? -11.810 -2.956 -0.000 1.00 83.12 101 SER A CA 1
ATOM 789 C C . SER A 1 101 ? -10.526 -2.316 0.537 1.00 83.12 101 SER A C 1
ATOM 791 O O . SER A 1 101 ? -10.401 -2.134 1.743 1.00 83.12 101 SER A O 1
ATOM 793 N N . CYS A 1 102 ? -9.576 -1.985 -0.339 1.00 87.56 102 CYS A N 1
ATOM 794 C CA . CYS A 1 102 ? -8.266 -1.443 0.024 1.00 87.56 102 CYS A CA 1
ATOM 795 C C . CYS A 1 102 ? -8.218 0.087 -0.082 1.00 87.56 102 CYS A C 1
ATOM 797 O O . CYS A 1 102 ? -7.496 0.728 0.678 1.00 87.56 102 CYS A O 1
ATOM 799 N N . LEU A 1 103 ? -9.008 0.679 -0.989 1.00 87.25 103 LEU A N 1
ATOM 800 C CA . LEU A 1 103 ? -9.048 2.130 -1.224 1.00 87.25 103 LEU A CA 1
ATOM 801 C C . LEU A 1 103 ? -9.248 2.981 0.044 1.00 87.25 103 LEU A C 1
ATOM 803 O O . LEU A 1 103 ? -8.553 3.992 0.163 1.00 87.25 103 LEU A O 1
ATOM 807 N N . PRO A 1 104 ? -10.110 2.588 1.007 1.00 85.81 104 PRO A N 1
ATOM 808 C CA . PRO A 1 104 ? -10.213 3.226 2.315 1.00 85.81 104 PRO A CA 1
ATOM 809 C C . PRO A 1 104 ? -8.882 3.564 2.984 1.00 85.81 104 PRO A C 1
ATOM 811 O O . PRO A 1 104 ? -8.726 4.670 3.486 1.00 85.81 104 PRO A O 1
ATOM 814 N N . VAL A 1 105 ? -7.917 2.640 2.966 1.00 87.75 105 VAL A N 1
ATOM 815 C CA . VAL A 1 105 ? -6.640 2.765 3.691 1.00 87.75 105 VAL A CA 1
ATOM 816 C C . VAL A 1 105 ? -5.786 3.914 3.151 1.00 87.75 105 VAL A C 1
ATOM 818 O O . VAL A 1 105 ? -4.953 4.460 3.873 1.00 87.75 105 VAL A O 1
ATOM 821 N N . PHE A 1 106 ? -6.001 4.305 1.895 1.00 89.50 106 PHE A N 1
ATOM 822 C CA . PHE A 1 106 ? -5.249 5.373 1.241 1.00 89.50 106 PHE A CA 1
ATOM 823 C C . PHE A 1 106 ? -5.816 6.766 1.477 1.00 89.50 106 PHE A C 1
ATOM 825 O O . PHE A 1 106 ? -5.159 7.740 1.117 1.00 89.50 106 PHE A O 1
ATOM 832 N N . HIS A 1 107 ? -7.004 6.871 2.067 1.00 86.31 107 HIS A N 1
ATOM 833 C CA . HIS A 1 107 ? -7.642 8.152 2.313 1.00 86.31 107 HIS A CA 1
ATOM 834 C C . HIS A 1 107 ? -7.007 8.867 3.511 1.00 86.31 107 HIS A C 1
ATOM 836 O O . HIS A 1 107 ? -6.725 8.249 4.537 1.00 86.31 107 HIS A O 1
ATOM 842 N N . ASP A 1 108 ? -6.841 10.182 3.413 1.00 81.81 108 ASP A N 1
ATOM 843 C CA . ASP A 1 108 ? -6.292 11.032 4.477 1.00 81.81 108 ASP A CA 1
ATOM 844 C C . ASP A 1 108 ? -7.103 10.921 5.782 1.00 81.81 108 ASP A C 1
ATOM 846 O O . ASP A 1 108 ? -6.545 10.740 6.859 1.00 81.81 108 ASP A O 1
ATOM 850 N N . ARG A 1 109 ? -8.436 10.910 5.680 1.00 79.00 109 ARG A N 1
ATOM 851 C CA . ARG A 1 109 ? -9.360 10.764 6.821 1.00 79.00 109 ARG A CA 1
ATOM 852 C C . ARG A 1 109 ? -9.424 9.352 7.416 1.00 79.00 109 ARG A C 1
ATOM 854 O O . ARG A 1 109 ? -10.093 9.150 8.432 1.00 79.00 109 ARG A O 1
ATOM 861 N N . PHE A 1 110 ? -8.766 8.357 6.815 1.00 82.81 110 PHE A N 1
ATOM 862 C CA . PHE A 1 110 ? -8.799 6.988 7.335 1.00 82.81 110 PHE A CA 1
ATOM 863 C C . PHE A 1 110 ? -8.175 6.885 8.730 1.00 82.81 110 PHE A C 1
ATOM 865 O O . PHE A 1 110 ? -8.641 6.097 9.553 1.00 82.81 110 PHE A O 1
ATOM 872 N N . SER A 1 111 ? -7.155 7.698 9.030 1.00 81.19 111 SER A N 1
ATOM 873 C CA . SER A 1 111 ? -6.553 7.754 10.366 1.00 81.19 111 SER A CA 1
ATOM 874 C C . SER A 1 111 ? -7.576 8.098 11.443 1.00 81.19 111 SER A C 1
ATOM 876 O O . SER A 1 111 ? -7.578 7.462 12.494 1.00 81.19 111 SER A O 1
ATOM 878 N N . ASP A 1 112 ? -8.473 9.044 11.168 1.00 80.81 112 ASP A N 1
ATOM 879 C CA . ASP A 1 112 ? -9.483 9.499 12.125 1.00 80.81 112 ASP A CA 1
ATOM 880 C C . ASP A 1 112 ? -10.511 8.402 12.389 1.00 80.81 112 ASP A C 1
ATOM 882 O O . ASP A 1 112 ? -10.867 8.138 13.540 1.00 80.81 112 ASP A O 1
ATOM 886 N N . LEU A 1 113 ? -10.957 7.726 11.323 1.00 78.75 113 LEU A N 1
ATOM 887 C CA . LEU A 1 113 ? -11.855 6.577 11.424 1.00 78.75 113 LEU A CA 1
ATOM 888 C C . LEU A 1 113 ? -11.203 5.456 12.240 1.00 78.75 113 LEU A C 1
ATOM 890 O O . LEU A 1 113 ? -11.818 4.919 13.160 1.00 78.75 113 LEU A O 1
ATOM 894 N N . HIS A 1 114 ? -9.948 5.131 11.929 1.00 81.62 114 HIS A N 1
ATOM 895 C CA . HIS A 1 114 ? -9.200 4.077 12.603 1.00 81.62 114 HIS A CA 1
ATOM 896 C C . HIS A 1 114 ? -8.988 4.391 14.090 1.00 81.62 114 HIS A C 1
ATOM 898 O O . HIS A 1 114 ? -9.259 3.546 14.940 1.00 81.62 114 HIS A O 1
ATOM 904 N N . GLN A 1 115 ? -8.592 5.621 14.431 1.00 82.12 115 GLN A N 1
ATOM 905 C CA . GLN A 1 115 ? -8.456 6.058 15.823 1.00 82.12 115 GLN A CA 1
ATOM 906 C C . GLN A 1 115 ? -9.793 6.049 16.568 1.00 82.12 115 GLN A C 1
ATOM 908 O O . GLN A 1 115 ? -9.848 5.651 17.730 1.00 82.12 115 GLN A O 1
ATOM 913 N N . THR A 1 116 ? -10.875 6.467 15.911 1.00 79.50 116 THR A N 1
ATOM 914 C CA . THR A 1 116 ? -12.224 6.429 16.489 1.00 79.50 116 THR A CA 1
ATOM 915 C C . THR A 1 116 ? -12.637 4.991 16.802 1.00 79.50 116 THR A C 1
ATOM 917 O O . THR A 1 116 ? -13.110 4.718 17.905 1.00 79.50 116 THR A O 1
ATOM 920 N N . ALA A 1 117 ? -12.391 4.056 15.879 1.00 79.31 117 ALA A N 1
ATOM 921 C CA . ALA A 1 117 ? -12.648 2.635 16.090 1.00 79.31 117 ALA A CA 1
ATOM 922 C C . ALA A 1 117 ? -11.816 2.067 17.254 1.00 79.31 117 ALA A C 1
ATOM 924 O O . ALA A 1 117 ? -12.375 1.418 18.136 1.00 79.31 117 ALA A O 1
ATOM 925 N N . LEU A 1 118 ? -10.512 2.367 17.313 1.00 81.06 118 LEU A N 1
ATOM 926 C CA . LEU A 1 118 ? -9.631 1.950 18.415 1.00 81.06 118 LEU A CA 1
ATOM 927 C C . LEU A 1 118 ? -10.114 2.478 19.775 1.00 81.06 118 LEU A C 1
ATOM 929 O O . LEU A 1 118 ? -10.223 1.709 20.728 1.00 81.06 118 LEU A O 1
ATOM 933 N N . LYS A 1 119 ? -10.474 3.766 19.863 1.00 79.88 119 LYS A N 1
ATOM 934 C CA . LYS A 1 119 ? -11.017 4.368 21.093 1.00 79.88 119 LYS A CA 1
ATOM 935 C C . LYS A 1 119 ? -12.287 3.662 21.555 1.00 79.88 119 LYS A C 1
ATOM 937 O O . LYS A 1 119 ? -12.424 3.391 22.740 1.00 79.88 119 LYS A O 1
ATOM 942 N N . MET A 1 120 ? -13.197 3.333 20.641 1.00 72.56 120 MET A N 1
ATOM 943 C CA . MET A 1 120 ? -14.435 2.623 20.983 1.00 72.56 120 MET A CA 1
ATOM 944 C C . MET A 1 120 ? -14.181 1.210 21.503 1.00 72.56 120 MET A C 1
ATOM 946 O O . MET A 1 120 ? -14.874 0.770 22.418 1.00 72.56 120 MET A O 1
ATOM 950 N N . MET A 1 121 ? -13.192 0.511 20.942 1.00 70.94 121 MET A N 1
ATOM 951 C CA . MET A 1 121 ? -12.801 -0.815 21.423 1.00 70.94 121 MET A CA 1
ATOM 952 C C . MET A 1 121 ? -12.152 -0.755 22.813 1.00 70.94 121 MET A C 1
ATOM 954 O O . MET A 1 121 ? -12.360 -1.664 23.608 1.00 70.94 121 MET A O 1
ATOM 958 N N . SER A 1 122 ? -11.429 0.326 23.125 1.00 74.56 122 SER A N 1
ATOM 959 C CA . SER A 1 122 ? -10.769 0.522 24.422 1.00 74.56 122 SER A CA 1
ATOM 960 C C . SER A 1 122 ? -11.706 1.065 25.518 1.00 74.56 122 SER A C 1
ATOM 962 O O . SER A 1 122 ? -11.662 0.591 26.648 1.00 74.56 122 SER A O 1
ATOM 964 N N . LEU A 1 123 ? -12.611 2.003 25.204 1.00 62.44 123 LEU A N 1
ATOM 965 C CA . LEU A 1 123 ? -13.546 2.607 26.173 1.00 62.44 123 LEU A CA 1
ATOM 966 C C . LEU A 1 123 ? -14.526 1.592 26.777 1.00 62.44 123 LEU A C 1
ATOM 968 O O . LEU A 1 123 ? -14.837 1.683 27.957 1.00 62.44 123 LEU A O 1
ATOM 972 N N . LYS A 1 124 ? -14.969 0.594 26.003 1.00 56.19 124 LYS A N 1
ATOM 973 C CA . LYS A 1 124 ? -15.909 -0.436 26.479 1.00 56.19 124 LYS A CA 1
ATOM 974 C C . LYS A 1 124 ? -15.273 -1.520 27.363 1.00 56.19 124 LYS A C 1
ATOM 976 O O . LYS A 1 124 ? -15.999 -2.373 27.857 1.00 56.19 124 LYS A O 1
ATOM 981 N N . GLN A 1 125 ? -13.949 -1.511 27.548 1.00 52.72 125 GLN A N 1
ATOM 982 C CA . GLN A 1 125 ? -13.263 -2.385 28.512 1.00 52.72 125 GLN A CA 1
ATOM 983 C C . GLN A 1 125 ? -13.220 -1.783 29.925 1.00 52.72 125 GLN A C 1
ATOM 985 O O . GLN A 1 125 ? -12.988 -2.514 30.874 1.00 52.72 125 GLN A O 1
ATOM 990 N N . LYS A 1 126 ? -13.477 -0.475 30.084 1.00 45.69 126 LYS A N 1
ATOM 991 C CA . LYS A 1 126 ? -13.426 0.210 31.388 1.00 45.69 126 LYS A CA 1
ATOM 992 C C . LYS A 1 126 ? -14.715 0.145 32.215 1.00 45.69 126 LYS A C 1
ATOM 994 O O . LYS A 1 126 ? -14.697 0.578 33.359 1.00 45.69 126 LYS A O 1
ATOM 999 N N . ASP A 1 127 ? -15.796 -0.413 31.672 1.00 45.50 127 ASP A N 1
ATOM 1000 C CA . ASP A 1 127 ? -17.081 -0.531 32.382 1.00 45.50 127 ASP A CA 1
ATOM 1001 C C . ASP A 1 127 ? -17.229 -1.859 33.152 1.00 45.50 127 ASP A C 1
ATOM 1003 O O . ASP A 1 127 ? -18.286 -2.142 33.714 1.00 45.50 127 ASP A O 1
ATOM 1007 N N . GLY A 1 128 ? -16.178 -2.680 33.199 1.00 47.22 128 GLY A N 1
ATOM 1008 C CA . GLY A 1 128 ? -16.171 -3.923 33.957 1.00 47.22 128 GLY A CA 1
ATOM 1009 C C . GLY A 1 128 ? -14.755 -4.397 34.228 1.00 47.22 128 GLY A C 1
ATOM 1010 O O . GLY A 1 128 ? -14.224 -5.155 33.431 1.00 47.22 128 GLY A O 1
ATOM 1011 N N . GLU A 1 129 ? -14.153 -3.906 35.310 1.00 42.09 129 GLU A N 1
ATOM 1012 C CA . GLU A 1 129 ? -13.518 -4.700 36.375 1.00 42.09 129 GLU A CA 1
ATOM 1013 C C . GLU A 1 129 ? -12.637 -3.813 37.267 1.00 42.09 129 GLU A C 1
ATOM 1015 O O . GLU A 1 129 ? -12.071 -2.803 36.848 1.00 42.09 129 GLU A O 1
ATOM 1020 N N . VAL A 1 130 ? -12.667 -4.181 38.545 1.00 43.72 130 VAL A N 1
ATOM 1021 C CA . VAL A 1 130 ? -12.022 -3.574 39.707 1.00 43.72 130 VAL A CA 1
ATOM 1022 C C . VAL A 1 130 ? -10.500 -3.573 39.544 1.00 43.72 130 VAL A C 1
ATOM 1024 O O . VAL A 1 130 ? -9.941 -4.420 38.855 1.00 43.72 130 VAL A O 1
ATOM 1027 N N . GLU A 1 131 ? -9.862 -2.585 40.170 1.00 39.53 131 GLU A N 1
ATOM 1028 C CA . GLU A 1 131 ? -8.414 -2.461 40.326 1.00 39.53 131 GLU A CA 1
ATOM 1029 C C . GLU A 1 131 ? -7.799 -3.773 40.831 1.00 39.53 131 GLU A C 1
ATOM 1031 O O . GLU A 1 131 ? -8.134 -4.209 41.925 1.00 39.53 131 GLU A O 1
ATOM 1036 N N . ASP A 1 132 ? -6.873 -4.348 40.066 1.00 37.19 132 ASP A N 1
ATOM 1037 C CA . ASP A 1 132 ? -5.746 -5.099 40.611 1.00 37.19 132 ASP A CA 1
ATOM 1038 C C . ASP A 1 132 ? -4.527 -4.848 39.709 1.00 37.19 132 ASP A C 1
ATOM 1040 O O . ASP A 1 132 ? -4.572 -4.999 38.484 1.00 37.19 132 ASP A O 1
ATOM 1044 N N . GLU A 1 133 ? -3.454 -4.364 40.334 1.00 45.47 133 GLU A N 1
ATOM 1045 C CA . GLU A 1 133 ? -2.142 -4.151 39.733 1.00 45.47 133 GLU A CA 1
ATOM 1046 C C . GLU A 1 133 ? -1.487 -5.510 39.439 1.00 45.47 133 GLU A C 1
ATOM 1048 O O . GLU A 1 133 ? -1.104 -6.209 40.373 1.00 45.47 133 GLU A O 1
ATOM 1053 N N . ASP A 1 134 ? -1.297 -5.872 38.166 1.00 37.53 134 ASP A N 1
ATOM 1054 C CA . ASP A 1 134 ? -0.165 -6.724 37.785 1.00 37.53 134 ASP A CA 1
ATOM 1055 C C . ASP A 1 134 ? 0.275 -6.508 36.328 1.00 37.53 134 ASP A C 1
ATOM 1057 O O . ASP A 1 134 ? -0.507 -6.239 35.413 1.00 37.53 134 ASP A O 1
ATOM 1061 N N . ASP A 1 135 ? 1.586 -6.582 36.169 1.00 46.81 135 ASP A N 1
ATOM 1062 C CA . ASP A 1 135 ? 2.433 -6.192 35.056 1.00 46.81 135 ASP A CA 1
ATOM 1063 C C . ASP A 1 135 ? 2.415 -7.234 33.923 1.00 46.81 135 ASP A C 1
ATOM 1065 O O . ASP A 1 135 ? 2.812 -8.381 34.112 1.00 46.81 135 ASP A O 1
ATOM 1069 N N . SER A 1 136 ? 1.962 -6.846 32.723 1.00 41.72 136 SER A N 1
ATOM 1070 C CA . SER A 1 136 ? 2.291 -7.498 31.440 1.00 41.72 136 SER A CA 1
ATOM 1071 C C . SER A 1 136 ? 1.539 -6.819 30.291 1.00 41.72 136 SER A C 1
ATOM 1073 O O . SER A 1 136 ? 0.337 -7.003 30.085 1.00 41.72 136 SER A O 1
ATOM 1075 N N . ALA A 1 137 ? 2.263 -6.029 29.495 1.00 43.72 137 ALA A N 1
ATOM 1076 C CA . ALA A 1 137 ? 1.768 -5.400 28.275 1.00 43.72 137 ALA A CA 1
ATOM 1077 C C . ALA A 1 137 ? 1.458 -6.447 27.187 1.00 43.72 137 ALA A C 1
ATOM 1079 O O . ALA A 1 137 ? 2.243 -6.680 26.269 1.00 43.72 137 ALA A O 1
ATOM 1080 N N . SER A 1 138 ? 0.279 -7.056 27.264 1.00 47.00 138 SER A N 1
ATOM 1081 C CA . SER A 1 138 ? -0.309 -7.832 26.176 1.00 47.00 138 SER A CA 1
ATOM 1082 C C . SER A 1 138 ? -1.593 -7.145 25.717 1.00 47.00 138 SER A C 1
ATOM 1084 O O . SER A 1 138 ? -2.530 -6.936 26.483 1.00 47.00 138 SER A O 1
ATOM 1086 N N . LEU A 1 139 ? -1.615 -6.724 24.447 1.00 41.88 139 LEU A N 1
ATOM 1087 C CA . LEU A 1 139 ? -2.817 -6.186 23.811 1.00 41.88 139 LEU A CA 1
ATOM 1088 C C . LEU A 1 139 ? -3.937 -7.230 23.941 1.00 41.88 139 LEU A C 1
ATOM 1090 O O . LEU A 1 139 ? -3.734 -8.369 23.509 1.00 41.88 139 LEU A O 1
ATOM 1094 N N . PRO A 1 140 ? -5.111 -6.883 24.497 1.00 44.00 140 PRO A N 1
ATOM 1095 C CA . PRO A 1 140 ? -6.184 -7.847 24.644 1.00 44.00 140 PRO A CA 1
ATOM 1096 C C . PRO A 1 140 ? -6.647 -8.267 23.248 1.00 44.00 140 PRO A C 1
ATOM 1098 O O . PRO A 1 140 ? -7.187 -7.454 22.491 1.00 44.00 140 PRO A O 1
ATOM 1101 N N . GLN A 1 141 ? -6.443 -9.542 22.903 1.00 45.59 141 GLN A N 1
ATOM 1102 C CA . GLN A 1 141 ? -7.130 -10.177 21.783 1.00 45.59 141 GLN A CA 1
ATOM 1103 C C . GLN A 1 141 ? -8.625 -10.124 22.092 1.00 45.59 141 GLN A C 1
ATOM 1105 O O . GLN A 1 141 ? -9.182 -10.987 22.769 1.00 45.59 141 GLN A O 1
ATOM 1110 N N . ALA A 1 142 ? -9.279 -9.055 21.643 1.00 49.75 142 ALA A N 1
ATOM 1111 C CA . ALA A 1 142 ? -10.712 -8.907 21.762 1.00 49.75 142 ALA A CA 1
ATOM 1112 C C . ALA A 1 142 ? -11.353 -10.112 21.071 1.00 49.75 142 ALA A C 1
ATOM 1114 O O . ALA A 1 142 ? -11.247 -10.269 19.856 1.00 49.75 142 ALA A O 1
ATOM 1115 N N . SER A 1 143 ? -11.992 -10.980 21.855 1.00 47.47 143 SER A N 1
ATOM 1116 C CA . SER A 1 143 ? -12.812 -12.066 21.334 1.00 47.47 143 SER A CA 1
ATOM 1117 C C . SER A 1 143 ? -13.839 -11.472 20.368 1.00 47.47 143 SER A C 1
ATOM 1119 O O . SER A 1 143 ? -14.815 -10.834 20.766 1.00 47.47 143 SER A O 1
ATOM 1121 N N . TRP A 1 144 ? -13.597 -11.653 19.068 1.00 51.38 144 TRP A N 1
ATOM 1122 C CA . TRP A 1 144 ? -14.459 -11.191 17.978 1.00 51.38 144 TRP A CA 1
ATOM 1123 C C . TRP A 1 144 ? -15.848 -11.857 18.000 1.00 51.38 144 TRP A C 1
ATOM 1125 O O . TRP A 1 144 ? -16.733 -11.481 17.223 1.00 51.38 144 TRP A O 1
ATOM 1135 N N . ASN A 1 145 ? -16.058 -12.826 18.898 1.00 55.38 145 ASN A N 1
ATOM 1136 C CA . ASN A 1 145 ? -17.311 -13.553 19.068 1.00 55.38 145 ASN A CA 1
ATOM 1137 C C . ASN A 1 145 ? -18.412 -12.721 19.728 1.00 55.38 145 ASN A C 1
ATOM 1139 O O . ASN A 1 145 ? -19.578 -13.103 19.657 1.00 55.38 145 ASN A O 1
ATOM 1143 N N . ASP A 1 146 ? -18.089 -11.560 20.292 1.00 72.38 146 ASP A N 1
ATOM 1144 C CA . ASP A 1 146 ? -19.091 -10.685 20.881 1.00 72.38 146 ASP A CA 1
ATOM 1145 C C . ASP A 1 146 ? -19.874 -9.941 19.775 1.00 72.38 146 ASP A C 1
ATOM 1147 O O . ASP A 1 146 ? -19.454 -8.925 19.202 1.00 72.38 146 ASP A O 1
ATOM 1151 N N . ALA A 1 147 ? -21.012 -10.525 19.392 1.00 79.06 147 ALA A N 1
ATOM 1152 C CA . ALA A 1 147 ? -21.920 -9.978 18.389 1.00 79.06 147 ALA A CA 1
ATOM 1153 C C . ALA A 1 147 ? -22.392 -8.560 18.746 1.00 79.06 147 ALA A C 1
ATOM 1155 O O . ALA A 1 147 ? -22.556 -7.731 17.846 1.00 79.06 147 ALA A O 1
ATOM 1156 N N . GLU A 1 148 ? -22.536 -8.261 20.035 1.00 79.06 148 GLU A N 1
ATOM 1157 C CA . GLU A 1 148 ? -23.004 -6.976 20.537 1.00 79.06 148 GLU A CA 1
ATOM 1158 C C . GLU A 1 148 ? -21.919 -5.897 20.432 1.00 79.06 148 GLU A C 1
ATOM 1160 O O . GLU A 1 148 ? -22.188 -4.770 19.991 1.00 79.06 148 GLU A O 1
ATOM 1165 N N . ARG A 1 149 ? -20.653 -6.254 20.701 1.00 73.75 149 ARG A N 1
ATOM 1166 C CA . ARG A 1 149 ? -19.499 -5.382 20.401 1.00 73.75 149 ARG A CA 1
ATOM 1167 C C . ARG A 1 149 ? -19.402 -5.077 18.911 1.00 73.75 149 ARG A C 1
ATOM 1169 O O . ARG A 1 149 ? -19.257 -3.913 18.535 1.00 73.75 149 ARG A O 1
ATOM 1176 N N . ARG A 1 150 ? -19.554 -6.087 18.045 1.00 79.94 150 ARG A N 1
ATOM 1177 C CA . ARG A 1 150 ? -19.539 -5.883 16.585 1.00 79.94 150 ARG A CA 1
ATOM 1178 C C . ARG A 1 150 ? -20.704 -5.011 16.113 1.00 79.94 150 ARG A C 1
ATOM 1180 O O . ARG A 1 150 ? -20.506 -4.161 15.249 1.00 79.94 150 ARG A O 1
ATOM 1187 N N . ALA A 1 151 ? -21.906 -5.188 16.660 1.00 82.88 151 ALA A N 1
ATOM 1188 C CA . ALA A 1 151 ? -23.066 -4.354 16.338 1.00 82.88 151 ALA A CA 1
ATOM 1189 C C . ALA A 1 151 ? -22.876 -2.896 16.793 1.00 82.88 151 ALA A C 1
ATOM 1191 O O . ALA A 1 151 ? -23.166 -1.967 16.032 1.00 82.88 1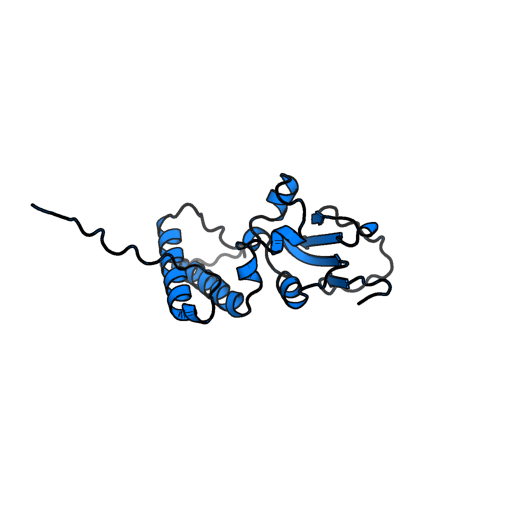51 ALA A O 1
ATOM 1192 N N . SER A 1 152 ? -22.315 -2.694 17.989 1.00 81.12 152 SER A N 1
ATOM 1193 C CA . SER A 1 152 ? -21.960 -1.370 18.514 1.00 81.12 152 SER A CA 1
ATOM 1194 C C . SER A 1 152 ? -20.935 -0.674 17.615 1.00 81.12 152 SER A C 1
ATOM 1196 O O . SER A 1 152 ? -21.139 0.470 17.209 1.00 81.12 152 SER A O 1
ATOM 1198 N N . LEU A 1 153 ? -19.865 -1.386 17.243 1.00 81.56 153 LEU A N 1
ATOM 1199 C CA . LEU A 1 153 ? -18.816 -0.869 16.365 1.00 81.56 153 LEU A CA 1
ATOM 1200 C C . LEU A 1 153 ? -19.375 -0.504 14.985 1.00 81.56 153 LEU A C 1
ATOM 1202 O O . LEU A 1 153 ? -19.108 0.588 14.492 1.00 81.56 153 LEU A O 1
ATOM 1206 N N . ARG A 1 154 ? -20.205 -1.373 14.389 1.00 83.69 154 ARG A N 1
ATOM 1207 C CA . ARG A 1 154 ? -20.878 -1.098 13.107 1.00 83.69 154 ARG A CA 1
ATOM 1208 C C . ARG A 1 154 ? -21.762 0.139 13.182 1.00 83.69 154 ARG A C 1
ATOM 1210 O O . ARG A 1 154 ? -21.693 0.978 12.292 1.00 83.69 154 ARG A O 1
ATOM 1217 N N . SER A 1 155 ? -22.558 0.273 14.240 1.00 83.81 155 SER A N 1
ATOM 1218 C CA . SER A 1 155 ? -23.459 1.417 14.420 1.00 83.81 155 SER A CA 1
ATOM 1219 C C . SER A 1 155 ? -22.686 2.728 14.538 1.00 83.81 155 SER A C 1
ATOM 1221 O O . SER A 1 155 ? -23.048 3.729 13.922 1.00 83.81 155 SER A O 1
ATOM 1223 N N . SER A 1 156 ? -21.590 2.727 15.292 1.00 79.50 156 SER A N 1
ATOM 1224 C CA . SER A 1 156 ? -20.741 3.906 15.441 1.00 79.50 156 SER A CA 1
ATOM 1225 C C . SER A 1 156 ? -19.939 4.232 14.182 1.00 79.50 156 SER A C 1
ATOM 1227 O O . SER A 1 156 ? -19.863 5.400 13.801 1.00 79.50 156 SER A O 1
ATOM 1229 N N . ALA A 1 157 ? -19.400 3.222 13.494 1.00 80.94 157 ALA A N 1
ATOM 1230 C CA . ALA A 1 157 ? -18.764 3.400 12.192 1.00 80.94 157 ALA A CA 1
ATOM 1231 C C . ALA A 1 157 ? -19.758 3.990 11.180 1.00 80.94 157 ALA A C 1
ATOM 1233 O O . ALA A 1 157 ? -19.424 4.933 10.471 1.00 80.94 157 ALA A O 1
ATOM 1234 N N . LEU A 1 158 ? -21.008 3.516 11.174 1.00 83.38 158 LEU A N 1
ATOM 1235 C CA . LEU A 1 158 ? -22.064 4.061 10.323 1.00 83.38 158 LEU A CA 1
ATOM 1236 C C . LEU A 1 158 ? -22.373 5.525 10.665 1.00 83.38 158 LEU A C 1
ATOM 1238 O O . LEU A 1 158 ? -22.449 6.346 9.757 1.00 83.38 158 LEU A O 1
ATOM 1242 N N . LYS A 1 159 ? -22.472 5.890 11.952 1.00 83.19 159 LYS A N 1
ATOM 1243 C CA . LYS A 1 159 ? -22.623 7.298 12.373 1.00 83.19 159 LYS A CA 1
ATOM 1244 C C . LYS A 1 159 ? -21.468 8.170 11.875 1.00 83.19 159 LYS A C 1
ATOM 1246 O O . LYS A 1 159 ? -21.711 9.262 11.367 1.00 83.19 159 LYS A O 1
ATOM 1251 N N . PHE A 1 160 ? -20.230 7.685 11.982 1.00 78.44 160 PHE A N 1
ATOM 1252 C CA . PHE A 1 160 ? -19.057 8.395 11.475 1.00 78.44 160 PHE A CA 1
ATOM 1253 C C . PHE A 1 160 ? -19.122 8.580 9.954 1.00 78.44 160 PHE A C 1
ATOM 1255 O O . PHE A 1 160 ? -18.921 9.691 9.469 1.00 78.44 160 PHE A O 1
ATOM 1262 N N . LEU A 1 161 ? -19.443 7.524 9.202 1.00 79.06 161 LEU A N 1
ATOM 1263 C CA . LEU A 1 161 ? -19.556 7.586 7.742 1.00 79.06 161 LEU A CA 1
ATOM 1264 C C . LEU A 1 161 ? -20.672 8.539 7.300 1.00 79.06 161 LEU A C 1
ATOM 1266 O O . LEU A 1 161 ? -20.456 9.351 6.407 1.00 79.06 161 LEU A O 1
ATOM 1270 N N . VAL A 1 162 ? -21.834 8.499 7.958 1.00 82.81 162 VAL A N 1
ATOM 1271 C CA . VAL A 1 162 ? -22.954 9.416 7.688 1.00 82.81 162 VAL A CA 1
ATOM 1272 C C . VAL A 1 162 ? -22.554 10.867 7.961 1.00 82.81 162 VAL A C 1
ATOM 1274 O O . VAL A 1 162 ? -22.790 11.727 7.116 1.00 82.81 162 VAL A O 1
ATOM 1277 N N . GLY A 1 163 ? -21.898 11.144 9.093 1.00 81.19 163 GLY A N 1
ATOM 1278 C CA . GLY A 1 163 ? -21.427 12.491 9.436 1.00 81.19 163 GLY A CA 1
ATOM 1279 C C . GLY A 1 163 ? -20.335 13.025 8.503 1.00 81.19 163 GLY A C 1
ATOM 1280 O O . GLY A 1 163 ? -20.195 14.234 8.351 1.00 81.19 163 GLY A O 1
ATOM 1281 N N . ASN A 1 164 ? -19.591 12.136 7.840 1.00 75.25 164 ASN A N 1
ATOM 1282 C CA . ASN A 1 164 ? -18.506 12.483 6.921 1.00 75.25 164 ASN A CA 1
ATOM 1283 C C . ASN A 1 164 ? -18.833 12.123 5.457 1.00 75.25 164 ASN A C 1
ATOM 1285 O O . ASN A 1 164 ? -17.918 11.987 4.646 1.00 75.25 164 ASN A O 1
ATOM 1289 N N . ARG A 1 165 ? -20.119 11.992 5.091 1.00 76.88 165 ARG A N 1
ATOM 1290 C CA . ARG A 1 165 ? -20.555 11.511 3.761 1.00 76.88 165 ARG A CA 1
ATOM 1291 C C . ARG A 1 165 ? -19.938 12.298 2.601 1.00 76.88 165 ARG A C 1
ATOM 1293 O O . ARG A 1 165 ? -19.536 11.703 1.608 1.00 76.88 165 ARG A O 1
ATOM 1300 N N . ASN A 1 166 ? -19.817 13.616 2.748 1.00 77.25 166 ASN A N 1
ATOM 1301 C CA . ASN A 1 166 ? -19.255 14.504 1.720 1.00 77.25 166 ASN A CA 1
ATOM 1302 C C . ASN A 1 166 ? -17.750 14.291 1.495 1.00 77.25 166 ASN A C 1
ATOM 1304 O O . ASN A 1 166 ? -17.222 14.676 0.458 1.00 77.25 166 ASN A O 1
ATOM 1308 N N . LEU A 1 167 ? -17.062 13.708 2.478 1.00 71.12 167 LEU A N 1
ATOM 1309 C CA . LEU A 1 167 ? -15.610 13.539 2.494 1.00 71.12 167 LEU A CA 1
ATOM 1310 C C . LEU A 1 167 ? -15.186 12.087 2.262 1.00 71.12 167 LEU A C 1
ATOM 1312 O O . LEU A 1 167 ? -14.009 11.831 2.051 1.00 71.12 167 LEU A O 1
ATOM 1316 N N . LEU A 1 168 ? -16.124 11.139 2.315 1.00 71.56 168 LEU A N 1
ATOM 1317 C CA . LEU A 1 168 ? -15.870 9.702 2.212 1.00 71.56 168 LEU A CA 1
ATOM 1318 C C . LEU A 1 168 ? -16.740 9.044 1.121 1.00 71.56 168 LEU A C 1
ATOM 1320 O O . LEU A 1 168 ? -17.403 8.040 1.391 1.00 71.56 168 LEU A O 1
ATOM 1324 N N . PRO A 1 169 ? -16.756 9.576 -0.119 1.00 68.81 169 PRO A N 1
ATOM 1325 C CA . PRO A 1 169 ? -17.688 9.141 -1.163 1.00 68.81 169 PRO A CA 1
ATOM 1326 C C . PRO A 1 169 ? -17.477 7.688 -1.614 1.00 68.81 169 PRO A C 1
ATOM 1328 O O . PRO A 1 169 ? -18.383 7.090 -2.186 1.00 68.81 169 PRO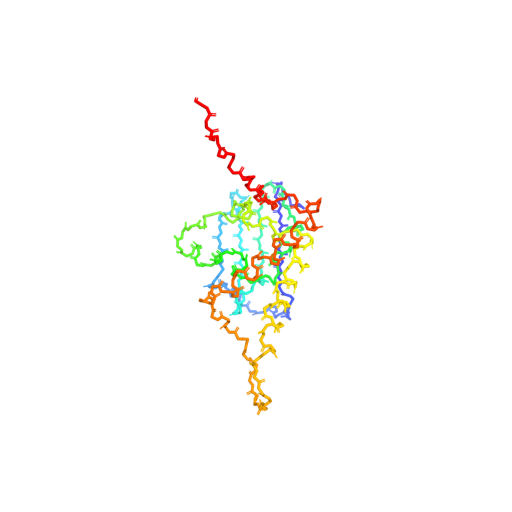 A O 1
ATOM 1331 N N . MET A 1 170 ? -16.303 7.100 -1.355 1.00 73.19 170 MET A N 1
ATOM 1332 C CA . MET A 1 170 ? -16.012 5.701 -1.691 1.00 73.19 170 MET A CA 1
ATOM 1333 C C . MET A 1 170 ? -16.721 4.691 -0.784 1.00 73.19 170 MET A C 1
ATOM 1335 O O . MET A 1 170 ? -16.841 3.523 -1.152 1.00 73.19 170 MET A O 1
ATOM 1339 N N . PHE A 1 171 ? -17.174 5.107 0.399 1.00 69.50 171 PHE A N 1
ATOM 1340 C CA . PHE A 1 171 ? -17.927 4.237 1.289 1.00 69.50 171 PHE A CA 1
ATOM 1341 C C . PHE A 1 171 ? -19.402 4.364 0.934 1.00 69.50 171 PHE A C 1
ATOM 1343 O O . PHE A 1 171 ? -20.082 5.304 1.342 1.00 69.50 171 PHE A O 1
ATOM 1350 N N . SER A 1 172 ? -19.901 3.408 0.153 1.00 64.00 172 SER A N 1
ATOM 1351 C CA . SER A 1 172 ? -21.325 3.290 -0.138 1.00 64.00 172 SER A CA 1
ATOM 1352 C C . SER A 1 172 ? -22.087 3.085 1.171 1.00 64.00 172 SER A C 1
ATOM 1354 O O . SER A 1 172 ? -22.032 2.012 1.773 1.00 64.00 172 SER A O 1
ATOM 1356 N N . ILE A 1 173 ? -22.778 4.131 1.624 1.00 64.56 173 ILE A N 1
ATOM 1357 C CA . ILE A 1 173 ? -23.747 4.026 2.711 1.00 64.56 173 ILE A CA 1
ATOM 1358 C C . ILE A 1 173 ? -24.963 3.336 2.092 1.00 64.56 173 ILE A C 1
ATOM 1360 O O . ILE A 1 173 ? -25.532 3.908 1.159 1.00 64.56 173 ILE A O 1
ATOM 1364 N N . PRO A 1 174 ? -25.345 2.123 2.535 1.00 59.81 174 PRO A N 1
ATOM 1365 C CA . PRO A 1 174 ? -26.576 1.517 2.055 1.00 59.81 174 PRO A CA 1
ATOM 1366 C C . PRO A 1 174 ? -27.703 2.509 2.328 1.00 59.81 174 PRO A C 1
ATOM 1368 O O . PRO A 1 174 ? -27.859 2.969 3.465 1.00 59.81 174 PRO A O 1
ATOM 1371 N N . GLU A 1 175 ? -28.435 2.900 1.281 1.00 58.44 175 GLU A N 1
ATOM 1372 C CA . GLU A 1 175 ? -29.617 3.726 1.475 1.00 58.44 175 GLU A CA 1
ATOM 1373 C C . GLU A 1 175 ? -30.509 3.001 2.473 1.00 58.44 175 GLU A C 1
ATOM 1375 O O . GLU A 1 175 ? -30.727 1.791 2.371 1.00 58.44 175 GLU A O 1
ATOM 1380 N N . ARG A 1 176 ? -30.936 3.728 3.508 1.00 50.50 176 ARG A N 1
ATOM 1381 C CA . ARG A 1 176 ? -31.850 3.203 4.513 1.00 50.50 176 ARG A CA 1
ATOM 1382 C C . ARG A 1 176 ? -33.051 2.696 3.729 1.00 50.50 176 ARG A C 1
ATOM 1384 O O . ARG A 1 176 ? -33.758 3.523 3.163 1.00 50.50 176 ARG A O 1
ATOM 1391 N N . ALA A 1 177 ? -33.213 1.374 3.634 1.00 44.28 177 ALA A N 1
ATOM 1392 C CA . ALA A 1 177 ? -34.346 0.776 2.950 1.00 44.28 177 ALA A CA 1
ATOM 1393 C C . ALA A 1 177 ? -35.593 1.461 3.511 1.00 44.28 177 ALA A C 1
ATOM 1395 O O . ALA A 1 177 ? -35.870 1.362 4.711 1.00 44.28 177 ALA A O 1
ATOM 1396 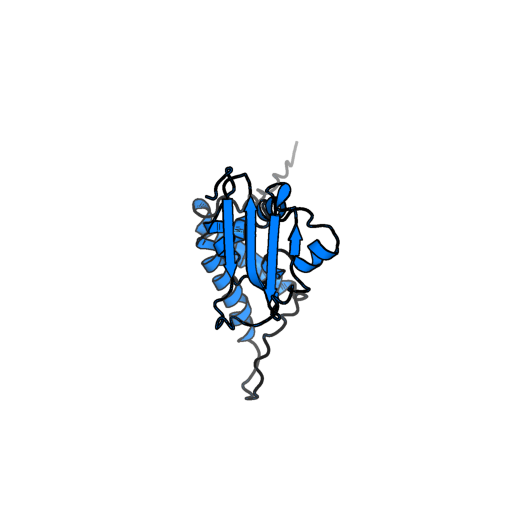N N . GLY A 1 178 ? -36.248 2.269 2.674 1.00 42.16 178 GLY A N 1
ATOM 1397 C CA . GLY A 1 178 ? -37.513 2.883 3.035 1.00 42.16 178 GLY A CA 1
ATOM 1398 C C . GLY A 1 178 ? -38.476 1.766 3.429 1.00 42.16 178 GLY A C 1
ATOM 1399 O O . GLY A 1 17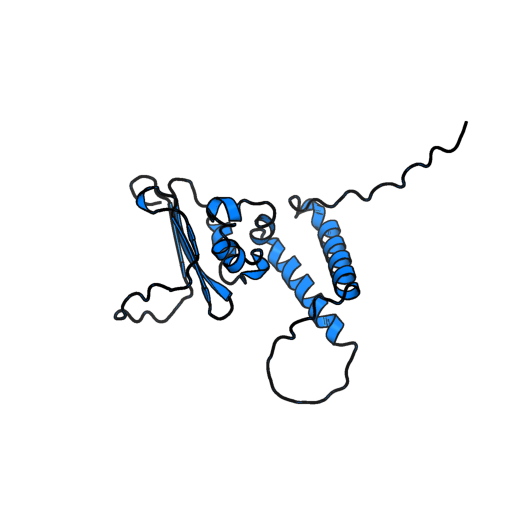8 ? -38.326 0.646 2.925 1.00 42.16 178 GLY A O 1
ATOM 1400 N N . PRO A 1 179 ? -39.415 2.016 4.356 1.00 40.88 179 PRO A N 1
ATOM 1401 C CA . PRO A 1 179 ? -40.396 1.004 4.704 1.00 40.88 179 PRO A CA 1
ATOM 1402 C C . PRO A 1 179 ? -41.040 0.515 3.407 1.00 40.88 179 PRO A C 1
ATOM 1404 O O . PRO A 1 179 ? -41.520 1.327 2.616 1.00 40.88 179 PRO A O 1
ATOM 1407 N N . LEU A 1 180 ? -40.971 -0.801 3.176 1.00 42.50 180 LEU A N 1
ATOM 1408 C CA . LEU A 1 180 ? -41.762 -1.475 2.157 1.00 42.50 180 LEU A CA 1
ATOM 1409 C C . LEU A 1 180 ? -43.188 -0.975 2.351 1.00 42.50 180 LEU A C 1
ATOM 1411 O O . LEU A 1 180 ? -43.803 -1.253 3.382 1.00 42.50 180 LEU A O 1
ATOM 1415 N N . SER A 1 181 ? -43.668 -0.167 1.409 1.00 39.66 181 SER A N 1
ATOM 1416 C CA . SER A 1 181 ? -45.068 0.201 1.347 1.00 39.66 181 SER A CA 1
ATOM 1417 C C . SER A 1 181 ? -45.825 -1.104 1.158 1.00 39.66 181 SER A C 1
ATOM 1419 O O . SER A 1 181 ? -45.845 -1.659 0.059 1.00 39.66 181 SER A O 1
ATOM 1421 N N . LEU A 1 182 ? -46.369 -1.623 2.257 1.00 43.16 182 LEU A N 1
ATOM 1422 C CA . LEU A 1 182 ? -47.458 -2.578 2.236 1.00 43.16 182 LEU A CA 1
ATOM 1423 C C . LEU A 1 182 ? -48.570 -1.909 1.432 1.00 43.16 182 LEU A C 1
ATOM 1425 O O . LEU A 1 182 ? -49.255 -1.015 1.921 1.00 43.16 182 LEU A O 1
ATOM 1429 N N . SER A 1 183 ? -48.677 -2.283 0.161 1.00 38.06 183 SER A N 1
ATOM 1430 C CA . SER A 1 183 ? -49.882 -2.060 -0.616 1.00 38.06 183 SER A CA 1
ATOM 1431 C C . SER A 1 183 ? -50.936 -3.021 -0.069 1.00 38.06 183 SER A C 1
ATOM 1433 O O . SER A 1 183 ? -51.035 -4.165 -0.514 1.00 38.06 183 SER A O 1
ATOM 1435 N N . GLU A 1 184 ? -51.654 -2.578 0.958 1.00 42.88 184 GLU A N 1
ATOM 1436 C CA . GLU A 1 184 ? -52.963 -3.117 1.304 1.00 42.88 184 GLU A CA 1
ATOM 1437 C C . GLU A 1 184 ? -54.024 -2.474 0.398 1.00 42.88 184 GLU A C 1
ATOM 1439 O O . GLU A 1 184 ? -54.143 -1.252 0.384 1.00 42.88 184 GLU A O 1
ATOM 1444 N N . SER A 1 185 ? -54.820 -3.342 -0.244 1.00 42.09 185 SER A N 1
ATOM 1445 C CA . SER A 1 185 ? -56.180 -3.127 -0.794 1.00 42.09 185 SER A CA 1
ATOM 1446 C C . SER A 1 185 ? -56.282 -2.233 -2.046 1.00 42.09 185 SER A C 1
ATOM 1448 O O . SER A 1 185 ? -55.587 -1.232 -2.159 1.00 42.09 185 SER A O 1
ATOM 1450 N N . GLU A 1 186 ? -57.083 -2.533 -3.072 1.00 39.47 186 GLU A N 1
ATOM 1451 C CA . GLU A 1 186 ? -58.359 -3.276 -3.172 1.00 39.47 186 GLU A CA 1
ATOM 1452 C C . GLU A 1 186 ? -58.366 -4.363 -4.260 1.00 39.47 186 GLU A C 1
ATOM 1454 O O . GLU A 1 186 ? -57.674 -4.195 -5.293 1.00 39.47 186 GLU A O 1
#

InterPro domains:
  IPR038884 Cilia- and flagella-associated protein 61 [PTHR21178] (1-176)
  IPR056299 CFAP61, dimerisation domain [PF23150] (2-103)

Nearest PDB structures (foldseek):
  8j07-assembly1_d0  TM=6.692E-01  e=8.702E-08  Homo sapiens
  8glv-assembly1_LZ  TM=7.270E-01  e=8.464E-07  Chlamydomonas reinhardtii

Foldseek 3Di:
DDPPQKDKDKDAADDDDPVDDDPPPQPQWLWADDQVVQQTWIFDADPQQATGIIIHIHSDDDPRLQVVLSHRDHCVLLVVPSVCSVVVVPRGVVVSCVDLSNVLSSAPCSVVLVVVLVCLVVVVVVVDDDDDDDDDPDDPPPPPPPPVSVVVSVVVSLVVCVVCVVRCVSDDNPDPPDPPPPPDDD

pLDDT: mean 76.66, std 18.96, range [37.19, 96.38]

Organism: NCBI:txid28760

Secondary structure (DSSP, 8-state):
--GGG-EEEEEE------TTS-----TT-EEES-TTTTEEEEEEE-TTSBEEEEEEEESSPP-HHHH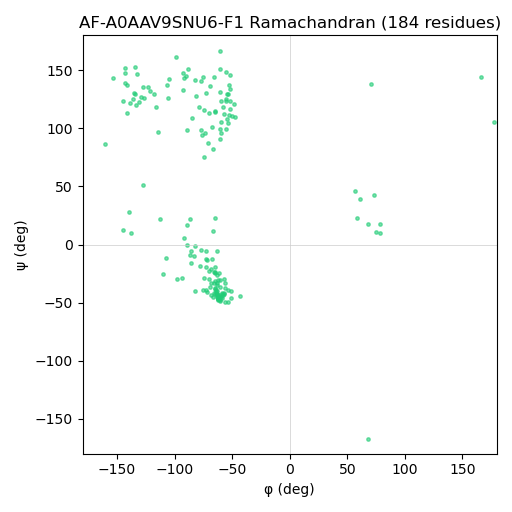HTTTT-BTTTTTSHHHHHHTT--S-HHHHHTSTTTGGGGSTTHHHHHHHHHHHHHHTTTTS---------------TT-HHHHHHHHHHHHHHHHHTTTT-TTS-PPP-----------

Mean predicted aligned error: 12.52 Å